Protein AF-A0A523DIL3-F1 (afdb_monomer)

Foldseek 3Di:
DKAKAKDWDDCPVVQQKTKIKMWIFDDCVRVVRDTWIKIKIKMWRFDLVGTFKMWMWMKGFPDDPLDPVVVCVNNVDPDQWGKMKTWTWIFGQFKIKIFIAIDTHRSDDPDPVVVCVVVVVVVVPDHGPDMAMDTNPDVVLVAHRAHADQVQVQVLLQLCLQCVVVVHDCQVVRAWGWYDDSNFIKIKGWPDKDQDLPVLVVCVVVVNDPDSVQWIKTKIFIAGSVRDGQFIKIFIWRRDHDDPSDRDGDTIDTQKMWGPSDPVDIDIYGYDDDDDPPPPPDD

Structure (mmCIF, N/CA/C/O backbone):
data_AF-A0A523DIL3-F1
#
_entry.id   AF-A0A523DIL3-F1
#
loop_
_atom_site.group_PDB
_atom_site.id
_atom_site.type_symbol
_atom_site.label_atom_id
_atom_site.label_alt_id
_atom_site.label_comp_id
_atom_site.label_asym_id
_atom_site.label_entity_id
_atom_site.label_seq_id
_atom_site.pdbx_PDB_ins_code
_atom_site.Cartn_x
_atom_site.Cartn_y
_atom_site.Cartn_z
_atom_site.occupancy
_atom_site.B_iso_or_equiv
_atom_site.auth_seq_id
_atom_site.auth_comp_id
_atom_site.auth_asym_id
_atom_site.auth_atom_id
_atom_site.pdbx_PDB_model_num
ATOM 1 N N . MET A 1 1 ? -15.417 -9.635 -12.199 1.00 49.62 1 MET A N 1
ATOM 2 C CA . MET A 1 1 ? -15.108 -9.536 -10.757 1.00 49.62 1 MET A CA 1
ATOM 3 C C . MET A 1 1 ? -13.613 -9.728 -10.606 1.00 49.62 1 MET A C 1
ATOM 5 O O . MET A 1 1 ? -13.118 -10.762 -11.034 1.00 49.62 1 MET A O 1
ATOM 9 N N . THR A 1 2 ? -12.910 -8.724 -10.086 1.00 61.50 2 THR A N 1
ATOM 10 C CA . THR A 1 2 ? -11.471 -8.797 -9.793 1.00 61.50 2 THR A CA 1
ATOM 11 C C . THR A 1 2 ? -11.291 -9.506 -8.454 1.00 61.50 2 THR A C 1
ATOM 13 O O . THR A 1 2 ? -12.128 -9.362 -7.561 1.00 61.50 2 THR A O 1
ATOM 16 N N . THR A 1 3 ? -10.232 -10.283 -8.291 1.00 65.50 3 THR A N 1
ATOM 17 C CA . THR A 1 3 ? -9.895 -10.922 -7.011 1.00 65.50 3 THR A CA 1
ATOM 18 C C . THR A 1 3 ? -8.466 -10.595 -6.642 1.00 65.50 3 THR A C 1
ATOM 20 O O . THR A 1 3 ? -7.646 -10.316 -7.516 1.00 65.50 3 THR A O 1
ATOM 23 N N . PHE A 1 4 ? -8.163 -10.640 -5.348 1.00 70.12 4 PHE A N 1
ATOM 24 C CA . PHE A 1 4 ? -6.788 -10.511 -4.896 1.00 70.12 4 PHE A CA 1
ATOM 25 C C . PHE A 1 4 ? -6.446 -11.517 -3.813 1.00 70.12 4 PHE A C 1
ATOM 27 O O . PHE A 1 4 ? -7.303 -12.061 -3.111 1.00 70.12 4 PHE A O 1
ATOM 34 N N . VAL A 1 5 ? -5.149 -11.714 -3.670 1.00 65.62 5 VAL A N 1
ATOM 35 C CA . VAL A 1 5 ? -4.524 -12.488 -2.621 1.00 65.62 5 VAL A CA 1
ATOM 36 C C . VAL A 1 5 ? -3.552 -11.555 -1.915 1.00 65.62 5 VAL A C 1
ATOM 38 O O . VAL A 1 5 ? -2.652 -11.002 -2.535 1.00 65.62 5 VAL A O 1
ATOM 41 N N . ALA A 1 6 ? -3.754 -11.370 -0.613 1.00 72.00 6 ALA A N 1
ATOM 42 C CA . ALA A 1 6 ? -2.823 -10.668 0.261 1.00 72.00 6 ALA A CA 1
ATOM 43 C C . ALA A 1 6 ? -2.282 -11.655 1.299 1.00 72.00 6 ALA A C 1
ATOM 45 O O . ALA A 1 6 ? -3.058 -12.364 1.961 1.00 72.00 6 ALA A O 1
ATOM 46 N N . ARG A 1 7 ? -0.955 -11.719 1.415 1.00 71.56 7 ARG A N 1
ATOM 47 C CA . ARG A 1 7 ? -0.235 -12.686 2.247 1.00 71.56 7 ARG A CA 1
ATOM 48 C C . ARG A 1 7 ? 0.848 -12.004 3.073 1.00 71.56 7 ARG A C 1
ATOM 50 O O . ARG A 1 7 ? 1.421 -10.988 2.693 1.00 71.56 7 ARG A O 1
ATOM 57 N N . HIS A 1 8 ? 1.126 -12.626 4.210 1.00 74.44 8 HIS A N 1
ATOM 58 C CA . HIS A 1 8 ? 2.282 -12.361 5.047 1.00 74.44 8 HIS A CA 1
ATOM 59 C C . HIS A 1 8 ? 3.023 -13.693 5.203 1.00 74.44 8 HIS A C 1
ATOM 61 O O . HIS A 1 8 ? 2.436 -14.653 5.706 1.00 74.44 8 HIS A O 1
ATOM 67 N N . PHE A 1 9 ? 4.266 -13.767 4.730 1.00 61.25 9 PHE A N 1
ATOM 68 C CA . PHE A 1 9 ? 4.975 -15.044 4.566 1.00 61.25 9 PHE A CA 1
ATOM 69 C C . PHE A 1 9 ? 5.956 -15.370 5.676 1.00 61.25 9 PHE A C 1
ATOM 71 O O . PHE A 1 9 ? 6.096 -16.524 6.066 1.00 61.25 9 PHE A O 1
ATOM 78 N N . THR A 1 10 ? 6.633 -14.351 6.184 1.00 65.38 10 THR A N 1
ATOM 79 C CA . THR A 1 10 ? 7.755 -14.529 7.094 1.00 65.38 10 THR A CA 1
ATOM 80 C C . THR A 1 10 ? 7.676 -13.397 8.088 1.00 65.38 10 THR A C 1
ATOM 82 O O . THR A 1 10 ? 7.725 -12.250 7.672 1.00 65.38 10 THR A O 1
ATOM 85 N N . THR A 1 11 ? 7.522 -13.704 9.374 1.00 66.25 11 THR A N 1
ATOM 86 C CA . THR A 1 11 ? 7.988 -12.823 10.449 1.00 66.25 11 THR A CA 1
ATOM 87 C C . THR A 1 11 ? 9.064 -13.620 11.160 1.00 66.25 11 THR A C 1
ATOM 89 O O . THR A 1 11 ? 8.752 -14.508 11.954 1.00 66.25 11 THR A O 1
ATOM 92 N N . ASP A 1 12 ? 10.323 -13.341 10.852 1.00 75.06 12 ASP A N 1
ATOM 93 C CA . ASP A 1 12 ? 11.422 -13.852 11.654 1.00 75.06 12 ASP A CA 1
ATOM 94 C C . ASP A 1 12 ? 11.710 -12.841 12.759 1.00 75.06 12 ASP A C 1
ATOM 96 O O . ASP A 1 12 ? 12.355 -11.817 12.559 1.00 75.06 12 ASP A O 1
ATOM 100 N N . ARG A 1 13 ? 11.214 -13.139 13.961 1.00 74.62 13 ARG A N 1
ATOM 101 C CA . ARG A 1 13 ? 11.403 -12.273 15.131 1.00 74.62 13 ARG A CA 1
ATOM 102 C C . ARG A 1 13 ? 12.865 -12.172 15.582 1.00 74.62 13 ARG A C 1
ATOM 104 O O . ARG A 1 13 ? 13.165 -11.286 16.374 1.00 74.62 13 ARG A O 1
ATOM 111 N N . ARG A 1 14 ? 13.757 -13.068 15.135 1.00 75.94 14 ARG A N 1
ATOM 112 C CA . ARG A 1 14 ? 15.189 -13.023 15.475 1.00 75.94 14 ARG A CA 1
ATOM 113 C C . ARG A 1 14 ? 15.925 -12.000 14.622 1.00 75.94 14 ARG A C 1
ATOM 115 O O . ARG A 1 14 ? 16.714 -11.232 15.156 1.00 75.94 14 ARG A O 1
ATOM 122 N N . THR A 1 15 ? 15.658 -12.001 13.319 1.00 78.50 15 THR A N 1
ATOM 123 C CA . THR A 1 15 ? 16.260 -11.061 12.358 1.00 78.50 15 THR A CA 1
ATOM 124 C C . THR A 1 15 ? 15.463 -9.766 12.223 1.00 78.50 15 THR A C 1
ATOM 126 O O . THR A 1 15 ? 15.963 -8.780 11.697 1.00 78.50 15 THR A O 1
ATOM 129 N N . GLY A 1 16 ? 14.224 -9.765 12.710 1.00 81.94 16 GLY A N 1
ATOM 130 C CA . GLY A 1 16 ? 13.295 -8.652 12.613 1.00 81.94 16 GLY A CA 1
ATOM 131 C C . GLY A 1 16 ? 12.641 -8.509 11.236 1.00 81.94 16 GLY A C 1
ATOM 132 O O . GLY A 1 16 ? 11.962 -7.520 10.972 1.00 81.94 16 GLY A O 1
ATOM 133 N N . VAL A 1 17 ? 12.828 -9.484 10.347 1.00 85.94 17 VAL A N 1
ATOM 134 C CA . VAL A 1 17 ? 12.345 -9.410 8.968 1.00 85.94 17 VAL A CA 1
ATOM 135 C C . VAL A 1 17 ? 10.877 -9.807 8.894 1.00 85.94 17 VAL A C 1
ATOM 137 O O . VAL A 1 17 ? 10.483 -10.879 9.365 1.00 85.94 17 VAL A O 1
ATOM 140 N N . ARG A 1 18 ? 10.075 -8.968 8.238 1.00 87.38 18 ARG A N 1
ATOM 141 C CA . ARG A 1 18 ? 8.705 -9.257 7.834 1.00 87.38 18 ARG A CA 1
ATOM 142 C C . ARG A 1 18 ? 8.546 -9.162 6.312 1.00 87.38 18 ARG A C 1
ATOM 144 O O . ARG A 1 18 ? 9.178 -8.330 5.677 1.00 87.38 18 ARG A O 1
ATOM 151 N N . ALA A 1 19 ? 7.711 -10.010 5.714 1.00 86.44 19 ALA A N 1
ATOM 152 C CA . ALA A 1 19 ? 7.436 -9.973 4.274 1.00 86.44 19 ALA A CA 1
ATOM 153 C C . ALA A 1 19 ? 5.935 -9.920 3.964 1.00 86.44 19 ALA A C 1
ATOM 155 O O . ALA A 1 19 ? 5.155 -10.705 4.513 1.00 86.44 19 ALA A O 1
ATOM 156 N N . TYR A 1 20 ? 5.560 -9.032 3.045 1.00 85.81 20 TYR A N 1
ATOM 157 C CA . TYR A 1 20 ? 4.220 -8.863 2.495 1.00 85.81 20 TYR A CA 1
ATOM 158 C C . TYR A 1 20 ? 4.200 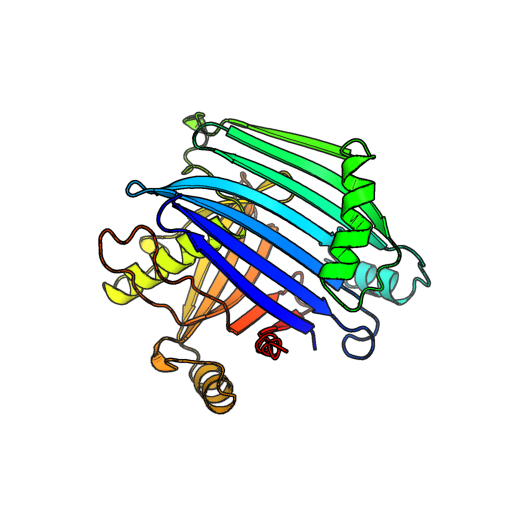-9.231 1.014 1.00 85.81 20 TYR A C 1
ATOM 160 O O . TYR A 1 20 ? 5.160 -8.992 0.285 1.00 85.81 20 TYR A O 1
ATOM 168 N N . GLU A 1 21 ? 3.077 -9.765 0.557 1.00 83.94 21 GLU A N 1
ATOM 169 C CA . GLU A 1 21 ? 2.807 -9.941 -0.864 1.00 83.94 21 GLU A CA 1
ATOM 170 C C . GLU A 1 21 ? 1.351 -9.660 -1.159 1.00 83.94 21 GLU A C 1
ATOM 172 O O . GLU A 1 21 ? 0.445 -9.999 -0.388 1.00 83.94 21 GLU A O 1
ATOM 177 N N . PHE A 1 22 ? 1.152 -9.062 -2.317 1.00 81.56 22 PHE A N 1
ATOM 178 C CA . PHE A 1 22 ? -0.134 -8.792 -2.889 1.00 81.56 22 PHE A CA 1
ATOM 179 C C . PHE A 1 22 ? -0.111 -9.160 -4.360 1.00 81.56 22 PHE A C 1
ATOM 181 O O . PHE A 1 22 ? 0.775 -8.758 -5.113 1.00 81.56 22 PHE A O 1
ATOM 188 N N . TYR A 1 23 ? -1.142 -9.880 -4.759 1.00 77.88 23 TYR A N 1
ATOM 189 C CA . TYR A 1 23 ? -1.417 -10.187 -6.143 1.00 77.88 23 TYR A CA 1
ATOM 190 C C . TYR A 1 23 ? -2.879 -9.883 -6.421 1.00 77.88 23 TYR A C 1
ATOM 192 O O . TYR A 1 23 ? -3.756 -10.365 -5.701 1.00 77.88 23 TYR A O 1
ATOM 200 N N . ALA A 1 24 ? -3.147 -9.097 -7.454 1.00 73.94 24 ALA A N 1
ATOM 201 C CA . ALA A 1 24 ? -4.487 -8.846 -7.954 1.00 73.94 24 ALA A CA 1
ATOM 202 C C . ALA A 1 24 ? -4.544 -9.146 -9.446 1.00 73.94 24 ALA A C 1
ATOM 204 O O . ALA A 1 24 ? -3.659 -8.742 -10.195 1.00 73.94 24 ALA A O 1
ATOM 205 N N . ALA A 1 25 ? -5.618 -9.818 -9.849 1.00 67.44 25 ALA A N 1
ATOM 206 C CA . ALA A 1 25 ? -5.891 -10.201 -11.225 1.00 67.44 25 ALA A CA 1
ATOM 207 C C . ALA A 1 25 ? -7.343 -9.872 -11.571 1.00 67.44 25 ALA A C 1
ATOM 209 O O . ALA A 1 25 ? -8.266 -10.229 -10.821 1.00 67.44 25 ALA A O 1
ATOM 210 N N . SER A 1 26 ? -7.571 -9.204 -12.702 1.00 64.25 26 SER A N 1
ATOM 211 C CA . SER A 1 26 ? -8.879 -9.193 -13.353 1.00 64.25 26 SER A CA 1
ATOM 212 C C . SER A 1 26 ? -8.906 -10.237 -14.462 1.00 64.25 26 SER A C 1
ATOM 214 O O . SER A 1 26 ? -8.165 -10.143 -15.430 1.00 64.25 26 SER A O 1
ATOM 216 N N . PHE A 1 27 ? -9.779 -11.234 -14.317 1.00 56.66 27 PHE A N 1
ATOM 217 C CA . PHE A 1 27 ? -9.960 -12.267 -15.335 1.00 56.66 27 PHE A CA 1
ATOM 218 C C . PHE A 1 27 ? -10.789 -11.712 -16.509 1.00 56.66 27 PHE A C 1
ATOM 220 O O . PHE A 1 27 ? -11.917 -11.260 -16.254 1.00 56.66 27 PHE A O 1
ATOM 227 N N . PRO A 1 28 ? -10.288 -11.758 -17.759 1.00 54.28 28 PRO A N 1
ATOM 228 C CA . PRO A 1 28 ? -10.911 -11.129 -18.932 1.00 54.28 28 PRO A CA 1
ATOM 229 C C . PRO A 1 28 ? -12.377 -11.523 -19.140 1.00 54.28 28 PRO A C 1
ATOM 231 O O . PRO A 1 28 ? -13.239 -10.646 -19.267 1.00 54.28 28 PRO A O 1
ATOM 234 N N . ASP A 1 29 ? -12.686 -12.819 -19.017 1.00 52.03 29 ASP A N 1
ATOM 235 C CA . ASP A 1 29 ? -14.040 -13.390 -19.137 1.00 52.03 29 ASP A CA 1
ATOM 236 C C . ASP A 1 29 ? -15.047 -12.776 -18.155 1.00 52.03 29 ASP A C 1
ATOM 238 O O . ASP A 1 29 ? -16.261 -12.805 -18.353 1.00 52.03 29 ASP A O 1
ATOM 242 N N . ARG A 1 30 ? -14.546 -12.214 -17.050 1.00 51.75 30 ARG A N 1
ATOM 243 C CA . ARG A 1 30 ? -15.337 -11.659 -15.945 1.00 51.75 30 ARG A CA 1
ATOM 244 C C . ARG A 1 30 ? -15.175 -10.146 -15.808 1.00 51.75 30 ARG A C 1
ATOM 246 O O . ARG A 1 30 ? -15.780 -9.563 -14.901 1.00 51.75 30 ARG A O 1
ATOM 253 N N . ALA A 1 31 ? -14.350 -9.521 -16.643 1.00 56.47 31 ALA A N 1
ATOM 254 C CA . ALA A 1 31 ? -13.994 -8.105 -16.594 1.00 56.47 31 ALA A CA 1
ATOM 255 C C . ALA A 1 31 ? -14.214 -7.393 -17.940 1.00 56.47 31 ALA A C 1
ATOM 257 O O . ALA A 1 31 ? -13.660 -6.319 -18.152 1.00 56.47 31 ALA A O 1
ATOM 258 N N . ARG A 1 32 ? -15.053 -7.965 -18.821 1.00 56.28 32 ARG A N 1
ATOM 259 C CA . ARG A 1 32 ? -15.347 -7.432 -20.165 1.00 56.28 32 ARG A CA 1
ATOM 260 C C . ARG A 1 32 ? -14.076 -7.220 -21.003 1.00 56.28 32 ARG A C 1
ATOM 262 O O . ARG A 1 32 ? -13.948 -6.187 -21.637 1.00 56.28 32 ARG A O 1
ATOM 269 N N . GLY A 1 33 ? -13.136 -8.165 -20.958 1.00 53.06 33 GLY A N 1
ATOM 270 C CA . GLY A 1 33 ? -11.879 -8.093 -21.717 1.00 53.06 33 GLY A CA 1
ATOM 271 C C . GLY A 1 33 ? -10.718 -7.397 -20.997 1.00 53.06 33 GLY A C 1
ATOM 272 O O . GLY A 1 33 ? -9.577 -7.559 -21.409 1.00 53.06 33 GLY A O 1
ATOM 273 N N . LEU A 1 34 ? -10.954 -6.699 -19.876 1.00 54.41 34 LEU A N 1
ATOM 274 C CA . LEU A 1 34 ? -9.875 -6.051 -19.120 1.00 54.41 34 LEU A CA 1
ATOM 275 C C . LEU A 1 34 ? -9.010 -7.083 -18.380 1.00 54.41 34 LEU A C 1
ATOM 277 O O . LEU A 1 34 ? -9.425 -7.627 -17.349 1.00 54.41 34 LEU A O 1
ATOM 281 N N . ASN A 1 35 ? -7.787 -7.301 -18.869 1.00 57.34 35 ASN A N 1
ATOM 282 C CA . ASN A 1 35 ? -6.758 -8.085 -18.193 1.00 57.34 35 ASN A CA 1
ATOM 283 C C . ASN A 1 35 ? -5.785 -7.164 -17.445 1.00 57.34 35 ASN A C 1
ATOM 285 O O . ASN A 1 35 ? -4.877 -6.574 -18.025 1.00 57.34 35 ASN A O 1
ATOM 289 N N . ARG A 1 36 ? -6.002 -6.987 -16.142 1.00 65.88 36 ARG A N 1
ATOM 290 C CA . ARG A 1 36 ? -5.161 -6.162 -15.278 1.00 65.88 36 ARG A CA 1
ATOM 291 C C . ARG A 1 36 ? -4.611 -7.013 -14.164 1.00 65.88 36 ARG A C 1
ATOM 293 O O . ARG A 1 36 ? -5.346 -7.505 -13.306 1.00 65.88 36 ARG A O 1
ATOM 300 N N . LEU A 1 37 ? -3.296 -7.131 -14.191 1.00 71.19 37 LEU A N 1
ATOM 301 C CA . LEU A 1 37 ? -2.513 -7.894 -13.246 1.00 71.19 37 LEU A CA 1
ATOM 302 C C . LEU A 1 37 ? -1.556 -6.953 -12.526 1.00 71.19 37 LEU A C 1
ATOM 304 O O . LEU A 1 37 ? -0.909 -6.099 -13.133 1.00 71.19 37 LEU A O 1
ATOM 308 N N . GLY A 1 38 ? -1.525 -7.089 -11.207 1.00 76.50 38 GLY A N 1
ATOM 309 C CA . GLY A 1 38 ? -0.628 -6.358 -10.333 1.00 76.50 38 GLY A CA 1
ATOM 310 C C . GLY A 1 38 ? -0.033 -7.314 -9.318 1.00 76.50 38 GLY A C 1
ATOM 311 O O . GLY A 1 38 ? -0.765 -7.961 -8.570 1.00 76.50 38 GLY A O 1
ATOM 312 N N . PHE A 1 39 ? 1.289 -7.385 -9.282 1.00 84.88 39 PHE A N 1
ATOM 313 C CA . PHE A 1 39 ? 2.057 -8.121 -8.292 1.00 84.88 39 PHE A CA 1
ATOM 314 C C . PHE A 1 39 ? 2.940 -7.143 -7.531 1.00 84.88 39 PHE A C 1
ATOM 316 O O . PHE A 1 39 ? 3.648 -6.344 -8.132 1.00 84.88 39 PHE A O 1
ATOM 323 N N . LEU A 1 40 ? 2.919 -7.204 -6.207 1.00 88.12 40 LEU A N 1
ATOM 324 C CA . LEU A 1 40 ? 3.798 -6.421 -5.353 1.00 88.12 40 LEU A CA 1
ATOM 325 C C . LEU A 1 40 ? 4.240 -7.301 -4.189 1.00 88.12 40 LEU A C 1
ATOM 327 O O . LEU A 1 40 ? 3.414 -7.840 -3.453 1.00 88.12 40 LEU A O 1
ATOM 331 N N . ARG A 1 41 ? 5.547 -7.403 -3.994 1.00 89.69 41 ARG A N 1
ATOM 332 C CA . ARG A 1 41 ? 6.173 -8.054 -2.852 1.00 89.69 41 ARG A CA 1
ATOM 333 C C . ARG A 1 41 ? 7.039 -7.051 -2.124 1.00 89.69 41 ARG A C 1
ATOM 335 O O . ARG A 1 41 ? 7.739 -6.252 -2.735 1.00 89.69 41 ARG A O 1
ATOM 342 N N . GLU A 1 42 ? 6.990 -7.110 -0.807 1.00 92.19 42 GLU A N 1
ATOM 343 C CA . GLU A 1 42 ? 7.732 -6.204 0.045 1.00 92.19 42 GLU A CA 1
ATOM 344 C C . GLU A 1 42 ? 8.381 -6.973 1.190 1.00 92.19 42 GLU A C 1
ATOM 346 O O . GLU A 1 42 ? 7.738 -7.803 1.832 1.00 92.19 42 GLU A O 1
ATOM 351 N N . ALA A 1 43 ? 9.655 -6.710 1.440 1.00 91.56 43 ALA A N 1
ATOM 352 C CA . ALA A 1 43 ? 10.360 -7.119 2.641 1.00 91.56 43 ALA A CA 1
ATOM 353 C C . ALA A 1 43 ? 10.607 -5.884 3.506 1.00 91.56 43 ALA A C 1
ATOM 355 O O . ALA A 1 43 ? 10.896 -4.804 3.003 1.00 91.56 43 ALA A O 1
ATOM 356 N N . VAL A 1 44 ? 10.482 -6.044 4.812 1.00 91.94 44 VAL A N 1
ATOM 357 C CA . VAL A 1 44 ? 10.641 -4.975 5.789 1.00 91.94 44 VAL A CA 1
ATOM 358 C C . VAL A 1 44 ? 11.479 -5.485 6.952 1.00 91.94 44 VAL A C 1
ATOM 360 O O . VAL A 1 44 ? 11.245 -6.580 7.462 1.00 91.94 44 VAL A O 1
ATOM 363 N N . VAL A 1 45 ? 12.446 -4.688 7.389 1.00 90.88 45 VAL A N 1
ATOM 364 C CA . VAL A 1 45 ? 13.241 -4.955 8.588 1.00 90.88 45 VAL A CA 1
ATOM 365 C C . VAL A 1 45 ? 12.696 -4.090 9.712 1.00 90.88 45 VAL A C 1
ATOM 367 O O . VAL A 1 45 ? 12.757 -2.861 9.651 1.00 90.88 45 VAL A O 1
ATOM 370 N N . VAL A 1 46 ? 12.153 -4.727 10.745 1.00 87.12 46 VAL A N 1
ATOM 371 C CA . VAL A 1 46 ? 11.584 -4.059 11.915 1.00 87.12 46 VAL A CA 1
ATOM 372 C C . VAL A 1 46 ? 12.435 -4.348 13.143 1.00 87.12 46 VAL A C 1
ATOM 374 O O . VAL A 1 46 ? 12.847 -5.477 13.403 1.00 87.12 46 VAL A O 1
ATOM 377 N N . THR A 1 47 ? 12.673 -3.314 13.935 1.00 84.06 47 THR A N 1
ATOM 378 C CA . THR A 1 47 ? 13.364 -3.394 15.221 1.00 84.06 47 THR A CA 1
ATOM 379 C C . THR A 1 47 ? 12.443 -2.911 16.337 1.00 84.06 47 THR A C 1
ATOM 381 O O . THR A 1 47 ? 11.311 -2.494 16.102 1.00 84.06 47 THR A O 1
ATOM 384 N N . ARG A 1 48 ? 12.932 -2.924 17.582 1.00 78.19 48 ARG A N 1
ATOM 385 C CA . ARG A 1 48 ? 12.184 -2.372 18.724 1.00 78.19 48 ARG A CA 1
ATOM 386 C C . ARG A 1 48 ? 11.896 -0.876 18.593 1.00 78.19 48 ARG A C 1
ATOM 388 O O . ARG A 1 48 ? 10.958 -0.402 19.220 1.00 78.19 48 ARG A O 1
ATOM 395 N N . THR A 1 49 ? 12.707 -0.147 17.827 1.00 77.12 49 THR A N 1
ATOM 396 C CA . THR A 1 49 ? 12.588 1.307 17.663 1.00 77.12 49 THR A CA 1
ATOM 397 C C . THR A 1 49 ? 11.794 1.703 16.422 1.00 77.12 49 THR A C 1
ATOM 399 O O . THR A 1 49 ? 11.530 2.885 16.243 1.00 77.12 49 THR A O 1
ATOM 402 N N . GLY A 1 50 ? 11.397 0.742 15.581 1.00 82.38 50 GLY A N 1
ATOM 403 C CA . GLY A 1 50 ? 10.606 0.994 14.379 1.00 82.38 50 GLY A CA 1
ATOM 404 C C . GLY A 1 50 ? 11.127 0.258 13.148 1.00 82.38 50 GLY A C 1
ATOM 405 O O . GLY A 1 50 ? 11.916 -0.687 13.244 1.00 82.38 50 GLY A O 1
ATOM 406 N N . I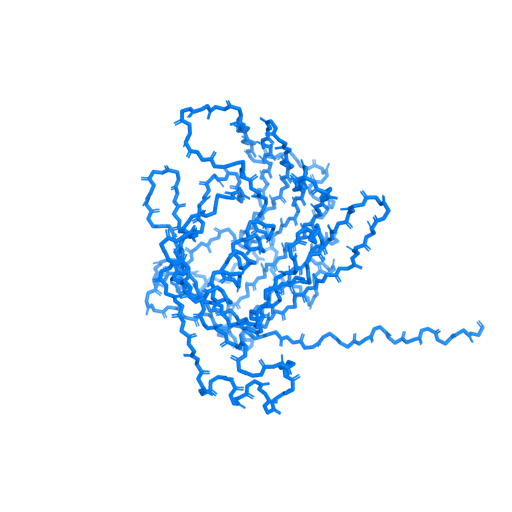LE A 1 51 ? 10.653 0.690 11.983 1.00 88.44 51 ILE A N 1
ATOM 407 C CA . ILE A 1 51 ? 11.063 0.154 10.684 1.00 88.44 51 ILE A CA 1
ATOM 408 C C . ILE A 1 51 ? 12.419 0.755 10.303 1.00 88.44 51 ILE A C 1
ATOM 410 O O . ILE A 1 51 ? 12.575 1.971 10.301 1.00 88.44 51 ILE A O 1
ATOM 414 N N . MET A 1 52 ? 13.389 -0.103 9.990 1.00 89.06 52 MET A N 1
ATOM 415 C CA . MET A 1 52 ? 14.740 0.300 9.577 1.00 89.06 52 MET A CA 1
ATOM 416 C C . MET A 1 52 ? 14.896 0.348 8.061 1.00 89.06 52 MET A C 1
ATOM 418 O O . MET A 1 52 ? 15.626 1.185 7.536 1.00 89.06 52 MET A O 1
ATOM 422 N N . GLU A 1 53 ? 14.240 -0.584 7.374 1.00 92.75 53 GLU A N 1
ATOM 423 C CA . GLU A 1 53 ? 14.385 -0.771 5.938 1.00 92.75 53 GLU A CA 1
ATOM 424 C C . GLU A 1 53 ? 13.100 -1.348 5.351 1.00 92.75 53 GLU A C 1
ATOM 426 O O . GLU A 1 53 ? 12.459 -2.208 5.962 1.00 92.75 53 GLU A O 1
ATOM 431 N N . THR A 1 54 ? 12.748 -0.902 4.148 1.00 94.81 54 THR A N 1
ATOM 432 C CA . THR A 1 54 ? 11.725 -1.533 3.312 1.00 94.81 54 THR A CA 1
ATOM 433 C C . THR A 1 54 ? 12.252 -1.709 1.896 1.00 94.81 54 THR A C 1
ATOM 435 O O . THR A 1 54 ? 12.739 -0.752 1.299 1.00 94.81 54 THR A O 1
ATOM 438 N N . ALA A 1 55 ? 12.115 -2.912 1.352 1.00 94.12 55 ALA A N 1
ATOM 439 C CA . ALA A 1 55 ? 12.460 -3.256 -0.017 1.00 94.12 55 ALA A CA 1
ATOM 440 C C . ALA A 1 55 ? 11.210 -3.756 -0.747 1.00 94.12 55 ALA A C 1
ATOM 442 O O . ALA A 1 55 ? 10.540 -4.670 -0.269 1.00 94.12 55 ALA A O 1
ATOM 443 N N . GLN A 1 56 ? 10.889 -3.179 -1.899 1.00 94.00 56 GLN A N 1
ATOM 444 C CA . GLN A 1 56 ? 9.732 -3.521 -2.717 1.00 94.00 56 GLN A CA 1
ATOM 445 C C . GLN A 1 56 ? 10.181 -3.981 -4.096 1.00 94.00 56 GLN A C 1
ATOM 447 O O . GLN A 1 56 ? 10.945 -3.291 -4.757 1.00 94.00 56 GLN A O 1
ATOM 452 N N . PHE A 1 57 ? 9.610 -5.090 -4.555 1.00 92.38 57 PHE A N 1
ATOM 453 C CA . PHE A 1 57 ? 9.642 -5.499 -5.950 1.00 92.38 57 PHE A CA 1
ATOM 454 C C . PHE A 1 57 ? 8.211 -5.702 -6.444 1.00 92.38 57 PHE A C 1
ATOM 456 O O . PHE A 1 57 ? 7.419 -6.379 -5.786 1.00 92.38 57 PHE A O 1
ATOM 463 N N . GLY A 1 58 ? 7.853 -5.147 -7.594 1.00 90.81 58 GLY A N 1
ATOM 464 C CA . GLY A 1 58 ? 6.509 -5.313 -8.134 1.00 90.81 58 GLY A CA 1
ATOM 465 C C . GLY A 1 58 ? 6.401 -5.075 -9.624 1.00 90.81 58 GLY A C 1
ATOM 466 O O . GLY A 1 58 ? 7.285 -4.497 -10.239 1.00 90.81 58 GLY A O 1
ATOM 467 N N . VAL A 1 59 ? 5.288 -5.524 -10.186 1.00 88.81 59 VAL A N 1
ATOM 468 C CA . VAL A 1 59 ? 4.919 -5.386 -11.589 1.00 88.81 59 VAL A CA 1
ATOM 469 C C . VAL A 1 59 ? 3.467 -4.944 -11.635 1.00 88.81 59 VAL A C 1
ATOM 471 O O . VAL A 1 59 ? 2.597 -5.614 -11.078 1.00 88.81 59 VAL A O 1
ATOM 474 N N . ILE A 1 60 ? 3.200 -3.809 -12.267 1.00 84.81 60 ILE A N 1
ATOM 475 C CA . ILE A 1 60 ? 1.851 -3.249 -12.395 1.00 84.81 60 ILE A CA 1
ATOM 476 C C . ILE A 1 60 ? 1.623 -2.764 -13.821 1.00 84.81 60 ILE A C 1
ATOM 478 O O . ILE A 1 60 ? 2.553 -2.286 -14.464 1.00 84.81 60 ILE A O 1
ATOM 482 N N . SER A 1 61 ? 0.394 -2.848 -14.323 1.00 78.88 61 SER A N 1
ATOM 483 C CA . SER A 1 61 ? 0.034 -2.227 -15.603 1.00 78.88 61 SER A CA 1
ATOM 484 C C . SER A 1 61 ? 0.281 -0.709 -15.550 1.00 78.88 61 SER A C 1
ATOM 486 O O . SER A 1 61 ? -0.199 -0.042 -14.629 1.00 78.88 61 SER A O 1
ATOM 488 N N . SER A 1 62 ? 1.011 -0.160 -16.523 1.00 70.88 62 SER A N 1
ATOM 489 C CA . SER A 1 62 ? 1.430 1.252 -16.551 1.00 70.88 62 SER A CA 1
ATOM 490 C C . SER A 1 62 ? 0.321 2.215 -16.966 1.00 70.88 62 SER A C 1
ATOM 492 O O . SER A 1 62 ? 0.337 3.379 -16.560 1.00 70.88 62 SER A O 1
ATOM 494 N N . GLU A 1 63 ? -0.633 1.769 -17.784 1.00 63.81 63 GLU A N 1
ATOM 495 C CA . GLU A 1 63 ? -1.682 2.653 -18.282 1.00 63.81 63 GLU A CA 1
ATOM 496 C C . GLU A 1 63 ? -2.842 2.792 -17.299 1.00 63.81 63 GLU A C 1
ATOM 498 O O . GLU A 1 63 ? -3.589 1.861 -16.996 1.00 63.81 63 GLU A O 1
ATOM 503 N N . ARG A 1 64 ? -3.001 4.022 -16.806 1.00 56.59 64 ARG A N 1
ATOM 504 C CA . ARG A 1 64 ? -4.206 4.457 -16.111 1.00 56.59 64 ARG A CA 1
ATOM 505 C C . ARG A 1 64 ? -5.261 4.774 -17.164 1.00 56.59 64 ARG A C 1
ATOM 507 O O . ARG A 1 64 ? -5.160 5.789 -17.852 1.00 56.59 64 ARG A O 1
ATOM 514 N N . GLU A 1 65 ? -6.287 3.937 -17.267 1.00 54.88 65 GLU A N 1
ATOM 515 C CA . GLU A 1 65 ? -7.513 4.298 -17.984 1.00 54.88 65 GLU A CA 1
ATOM 516 C C . GLU A 1 65 ? -8.294 5.307 -17.128 1.00 54.88 65 GLU A C 1
ATOM 518 O O . GLU A 1 65 ? -9.225 4.954 -16.401 1.00 54.88 65 GLU A O 1
ATOM 523 N N . ASP A 1 66 ? -7.857 6.563 -17.169 1.00 55.31 66 ASP A N 1
ATOM 524 C CA . ASP A 1 66 ? -8.450 7.717 -16.482 1.00 55.31 66 ASP A CA 1
ATOM 525 C C . ASP A 1 66 ? -9.454 8.499 -17.356 1.00 55.31 66 ASP A C 1
ATOM 527 O O . ASP A 1 66 ? -10.105 9.429 -16.873 1.00 55.31 66 ASP A O 1
ATOM 531 N N . SER A 1 67 ? -9.664 8.061 -18.607 1.00 53.41 67 SER A N 1
ATOM 532 C CA . SER A 1 67 ? -10.831 8.418 -19.420 1.00 53.41 67 SER A CA 1
ATOM 533 C C . SER A 1 67 ? -11.517 7.205 -20.075 1.00 53.41 67 SER A C 1
ATOM 535 O O . SER A 1 67 ? -10.880 6.188 -20.349 1.00 53.41 67 SER A O 1
ATOM 537 N N . MET A 1 68 ? -12.817 7.335 -20.384 1.00 53.28 68 MET A N 1
ATOM 538 C CA . MET A 1 68 ? -13.581 6.349 -21.175 1.00 53.28 68 MET A CA 1
ATOM 539 C C . MET A 1 68 ? -12.935 6.073 -22.539 1.00 53.28 68 MET A C 1
ATOM 541 O O . MET A 1 68 ? -12.851 4.923 -22.941 1.00 53.28 68 MET A O 1
ATOM 545 N N . ALA A 1 69 ? -12.396 7.103 -23.200 1.00 58.88 69 ALA A N 1
ATOM 546 C CA . ALA A 1 69 ? -11.713 6.956 -24.487 1.00 58.88 69 ALA A CA 1
ATOM 547 C C . ALA A 1 69 ? -10.466 6.056 -24.401 1.00 58.88 69 ALA A C 1
ATOM 549 O O . ALA A 1 69 ? -10.158 5.337 -25.345 1.00 58.88 69 ALA A O 1
ATOM 550 N N . LYS A 1 70 ? -9.753 6.061 -23.263 1.00 61.62 70 LYS A N 1
ATOM 551 C CA . LYS A 1 70 ? -8.638 5.130 -23.030 1.00 61.62 70 LYS A CA 1
ATOM 552 C C . LYS A 1 70 ? -9.123 3.710 -22.754 1.00 61.62 70 LYS A C 1
ATOM 554 O O . LYS A 1 70 ? -8.488 2.772 -23.209 1.00 61.62 70 LYS A O 1
ATOM 559 N N . VAL A 1 71 ? -10.244 3.547 -22.043 1.00 59.66 71 VAL A N 1
ATOM 560 C CA . VAL A 1 71 ? -10.866 2.223 -21.847 1.00 59.66 71 VAL A CA 1
ATOM 561 C C . VAL A 1 71 ? -11.275 1.630 -23.194 1.00 59.66 71 VAL A C 1
ATOM 563 O O . VAL A 1 71 ? -10.932 0.491 -23.474 1.00 59.66 71 VAL A O 1
ATOM 566 N N . GLU A 1 72 ? -11.966 2.403 -24.036 1.00 60.59 72 GLU A N 1
ATOM 567 C CA . GLU A 1 72 ? -12.377 1.981 -25.383 1.00 60.59 72 GLU A CA 1
ATOM 568 C C . GLU A 1 72 ? -11.160 1.642 -26.248 1.00 60.59 72 GLU A C 1
ATOM 570 O O . GLU A 1 72 ? -11.123 0.573 -26.838 1.00 60.59 72 GLU A O 1
ATOM 575 N N . GLY A 1 73 ? -10.102 2.458 -26.213 1.00 60.25 73 GLY A N 1
ATOM 576 C CA . GLY A 1 73 ? -8.856 2.160 -26.922 1.00 60.25 73 GLY A CA 1
ATOM 577 C C . GLY A 1 73 ? -8.131 0.893 -26.450 1.00 60.25 73 GLY A C 1
ATOM 578 O O . GLY A 1 73 ? -7.439 0.277 -27.249 1.00 60.25 73 GLY A O 1
ATOM 579 N N . VAL A 1 74 ? -8.271 0.479 -25.187 1.00 59.97 74 VAL A N 1
ATOM 580 C CA . VAL A 1 74 ? -7.722 -0.798 -24.685 1.00 59.97 74 VAL A CA 1
ATOM 581 C C . VAL A 1 74 ? -8.627 -1.977 -25.053 1.00 59.97 74 VAL A C 1
ATOM 583 O O . VAL A 1 74 ? -8.124 -3.058 -25.334 1.00 59.97 74 VAL A O 1
ATOM 586 N N . LEU A 1 75 ? -9.949 -1.780 -25.060 1.00 57.81 75 LEU A N 1
ATOM 587 C CA . LEU A 1 75 ? -10.929 -2.817 -25.401 1.00 57.81 75 LEU A CA 1
ATOM 588 C C . LEU A 1 75 ? -11.023 -3.094 -26.909 1.00 57.81 75 LEU A C 1
ATOM 590 O O . LEU A 1 75 ? -11.279 -4.234 -27.286 1.00 57.81 75 LEU A O 1
ATOM 594 N N . ASP A 1 76 ? -10.817 -2.072 -27.742 1.00 55.12 76 ASP A N 1
ATOM 595 C CA . ASP A 1 76 ? -10.842 -2.162 -29.209 1.00 55.12 76 ASP A CA 1
ATOM 596 C C . ASP A 1 76 ? -9.475 -2.542 -29.803 1.00 55.12 76 ASP A C 1
ATOM 598 O O . ASP A 1 76 ? -9.377 -2.851 -30.991 1.00 55.12 76 ASP A O 1
ATOM 602 N N . ASN A 1 77 ? -8.404 -2.512 -29.002 1.00 52.69 77 ASN A N 1
ATOM 603 C CA . ASN A 1 77 ? -7.085 -2.937 -29.450 1.00 52.69 77 ASN A CA 1
ATOM 604 C C . ASN A 1 77 ? -6.940 -4.458 -29.314 1.00 52.69 77 ASN A C 1
ATOM 606 O O . ASN A 1 77 ? -6.808 -4.977 -28.208 1.00 52.69 77 ASN A O 1
ATOM 610 N N . ASP A 1 78 ? -6.782 -5.145 -30.448 1.00 53.78 78 ASP A N 1
ATOM 611 C CA . ASP A 1 78 ? -6.165 -6.480 -30.552 1.00 53.78 78 ASP A CA 1
ATOM 612 C C . ASP A 1 78 ? -4.652 -6.431 -30.208 1.00 53.78 78 ASP A C 1
ATOM 614 O O . ASP A 1 78 ? -3.820 -7.095 -30.829 1.00 53.78 78 ASP A O 1
ATOM 618 N N . ALA A 1 79 ? -4.245 -5.574 -29.264 1.00 56.59 79 ALA A N 1
ATOM 619 C CA . ALA A 1 79 ? -2.848 -5.387 -28.916 1.00 56.59 79 ALA A CA 1
ATOM 620 C C . ALA A 1 79 ? -2.333 -6.634 -28.196 1.00 56.59 79 ALA A C 1
ATOM 622 O O . ALA A 1 79 ? -2.680 -6.906 -27.048 1.00 56.59 79 ALA A O 1
ATOM 623 N N . GLU A 1 80 ? -1.447 -7.362 -28.874 1.00 66.25 80 GLU A N 1
ATOM 624 C CA . GLU A 1 80 ? -0.765 -8.536 -28.329 1.00 66.25 80 GLU A CA 1
ATOM 625 C C . GLU A 1 80 ? 0.128 -8.184 -27.129 1.00 66.25 80 GLU A C 1
ATOM 627 O O . GLU A 1 80 ? 0.480 -9.076 -26.372 1.00 66.25 80 GLU A O 1
ATOM 632 N N . LEU A 1 81 ? 0.487 -6.905 -26.930 1.00 76.75 81 LEU A N 1
ATOM 633 C CA . LEU A 1 81 ? 1.348 -6.435 -25.842 1.00 76.75 81 LEU A CA 1
ATOM 634 C C . LEU A 1 81 ? 0.749 -5.224 -25.108 1.00 76.75 81 LEU A C 1
ATOM 636 O O . LEU A 1 81 ? 0.361 -4.234 -25.722 1.00 76.75 81 LEU A O 1
ATOM 640 N N . LEU A 1 82 ? 0.770 -5.277 -23.777 1.00 76.56 82 LEU A N 1
ATOM 641 C CA . LEU A 1 82 ? 0.324 -4.233 -22.856 1.00 76.56 82 LEU A CA 1
ATOM 642 C C . LEU A 1 82 ? 1.510 -3.631 -22.079 1.00 76.56 82 LEU A C 1
ATOM 644 O O . LEU A 1 82 ? 2.495 -4.329 -21.816 1.00 76.56 82 LEU A O 1
ATOM 648 N N . PRO A 1 83 ? 1.431 -2.351 -21.673 1.00 81.44 83 PRO A N 1
ATOM 649 C CA . PRO A 1 83 ? 2.505 -1.687 -20.948 1.00 81.44 83 PRO A CA 1
ATOM 650 C C . PRO A 1 83 ? 2.479 -1.998 -19.447 1.00 81.44 83 PRO A C 1
ATOM 652 O O . PRO A 1 83 ? 1.465 -1.826 -18.766 1.00 81.44 83 PRO A O 1
ATOM 655 N N . TYR A 1 84 ? 3.640 -2.362 -18.906 1.00 85.88 84 TYR A N 1
ATOM 656 C CA . TYR A 1 84 ? 3.870 -2.660 -17.493 1.00 85.88 84 TYR A CA 1
ATOM 657 C C . TYR A 1 84 ? 5.044 -1.865 -16.932 1.00 85.88 84 TYR A C 1
ATOM 659 O O . TYR A 1 84 ? 5.998 -1.547 -17.638 1.00 85.88 84 TYR A O 1
ATOM 667 N N . SER A 1 85 ? 4.959 -1.535 -15.648 1.00 89.62 85 SER A N 1
ATOM 668 C CA . SER A 1 85 ? 6.034 -0.952 -14.856 1.00 89.62 85 SER A CA 1
ATOM 669 C C . SER A 1 85 ? 6.516 -2.007 -13.873 1.00 89.62 85 SER A C 1
ATOM 671 O O . SER A 1 85 ? 5.752 -2.448 -13.010 1.00 89.62 85 SER A O 1
ATOM 673 N N . VAL A 1 86 ? 7.781 -2.390 -13.998 1.00 92.69 86 VAL A N 1
ATOM 674 C CA . VAL A 1 86 ? 8.514 -3.160 -12.996 1.00 92.69 86 VAL A CA 1
ATOM 675 C C . VAL A 1 86 ? 9.174 -2.167 -12.053 1.00 92.69 86 VAL A C 1
ATOM 677 O O . VAL A 1 86 ? 9.841 -1.232 -12.491 1.00 92.69 86 VAL A O 1
ATOM 680 N N . ILE A 1 87 ? 8.945 -2.345 -10.762 1.00 93.25 87 ILE A N 1
ATOM 681 C CA . ILE A 1 87 ? 9.350 -1.439 -9.695 1.00 93.25 87 ILE A CA 1
ATOM 682 C C . ILE A 1 87 ? 10.284 -2.216 -8.783 1.00 93.25 87 ILE A C 1
ATOM 684 O O . ILE A 1 87 ? 9.890 -3.256 -8.262 1.00 93.25 87 ILE A O 1
ATOM 688 N N . ASP A 1 88 ? 11.476 -1.685 -8.552 1.00 94.75 88 ASP A N 1
ATOM 689 C CA . ASP A 1 88 ? 12.399 -2.145 -7.517 1.00 94.75 88 ASP A CA 1
ATOM 690 C C . ASP A 1 88 ? 12.769 -0.940 -6.661 1.00 94.75 88 ASP A C 1
ATOM 692 O O . ASP A 1 88 ? 13.184 0.100 -7.173 1.00 94.75 88 ASP A O 1
ATOM 696 N N . THR A 1 89 ? 12.499 -1.000 -5.367 1.00 95.12 89 THR A N 1
ATOM 697 C CA . THR A 1 89 ? 12.695 0.135 -4.468 1.00 95.12 89 THR A CA 1
ATOM 698 C C . THR A 1 89 ? 13.298 -0.336 -3.164 1.00 95.12 89 THR A C 1
ATOM 700 O O . THR A 1 89 ? 12.753 -1.231 -2.530 1.00 95.12 89 THR A O 1
ATOM 703 N N . LEU A 1 90 ? 14.380 0.310 -2.742 1.00 95.69 90 LEU A N 1
ATOM 704 C CA . LEU A 1 90 ? 14.998 0.131 -1.437 1.00 95.69 90 LEU A CA 1
ATOM 705 C C . LEU A 1 90 ? 14.915 1.450 -0.679 1.00 95.69 90 LEU A C 1
ATOM 707 O O . LEU A 1 90 ? 15.325 2.492 -1.186 1.00 95.69 90 LEU A O 1
ATOM 711 N N . ILE A 1 91 ? 14.383 1.402 0.534 1.00 94.69 91 ILE A N 1
ATOM 712 C CA . ILE A 1 91 ? 14.249 2.565 1.403 1.00 94.69 91 ILE A CA 1
ATOM 713 C C . ILE A 1 91 ? 14.849 2.235 2.756 1.00 94.69 91 ILE A C 1
ATOM 715 O O . ILE A 1 91 ? 14.461 1.248 3.378 1.00 94.69 91 ILE A O 1
ATOM 719 N N . THR A 1 92 ? 15.764 3.080 3.207 1.00 92.06 92 THR A N 1
ATOM 720 C CA . THR A 1 92 ? 16.395 3.034 4.525 1.00 92.06 92 THR A CA 1
ATOM 721 C C . THR A 1 92 ? 16.090 4.329 5.281 1.00 92.06 92 THR A C 1
ATOM 723 O O . THR A 1 92 ? 15.368 5.201 4.792 1.00 92.06 92 THR A O 1
ATOM 726 N N . ALA A 1 93 ? 16.658 4.489 6.476 1.00 84.75 93 ALA A N 1
ATOM 727 C CA . ALA A 1 93 ? 16.502 5.713 7.255 1.00 84.75 93 ALA A CA 1
ATOM 728 C C . ALA A 1 93 ? 16.938 6.987 6.499 1.00 84.75 93 ALA A C 1
ATOM 730 O O . ALA A 1 93 ? 16.259 8.000 6.617 1.00 84.75 93 ALA A O 1
ATOM 731 N N . SER A 1 94 ? 18.015 6.933 5.705 1.00 85.38 94 SER A N 1
ATOM 732 C CA . SER A 1 94 ? 18.626 8.120 5.077 1.00 85.38 94 SER A CA 1
ATOM 733 C C . SER A 1 94 ? 18.293 8.299 3.595 1.00 85.38 94 SER A C 1
ATOM 735 O O . SER A 1 94 ? 18.390 9.407 3.064 1.00 85.38 94 SER A O 1
ATOM 737 N N . VAL A 1 95 ? 17.888 7.232 2.903 1.00 91.50 95 VAL A N 1
ATOM 738 C CA . VAL A 1 95 ? 17.707 7.259 1.448 1.00 91.50 95 VAL A CA 1
ATOM 739 C C . VAL A 1 95 ? 16.537 6.403 0.991 1.00 91.50 95 VAL A C 1
ATOM 741 O O . VAL A 1 95 ? 16.230 5.369 1.583 1.00 91.50 95 VAL A O 1
ATOM 744 N N . ALA A 1 96 ? 15.921 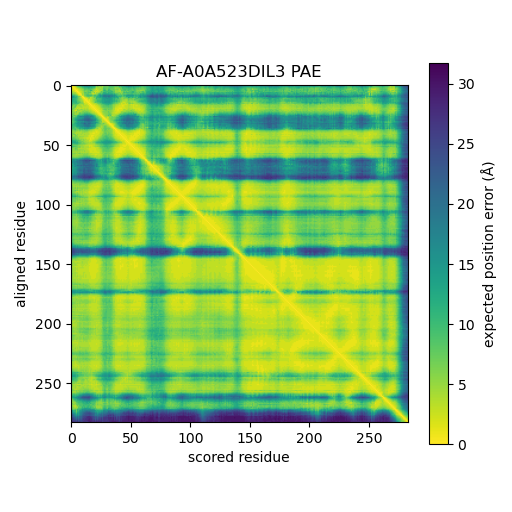6.810 -0.115 1.00 92.44 96 ALA A N 1
ATOM 745 C CA . ALA A 1 96 ? 15.094 5.942 -0.931 1.00 92.44 96 ALA A CA 1
ATOM 746 C C . ALA A 1 96 ? 15.579 5.916 -2.384 1.00 92.44 96 ALA A C 1
ATOM 748 O O . ALA A 1 96 ? 15.583 6.938 -3.074 1.00 92.44 96 ALA A O 1
ATOM 749 N N . ASP A 1 97 ? 15.922 4.725 -2.859 1.00 94.62 97 ASP A N 1
ATOM 750 C CA . ASP A 1 97 ? 16.305 4.453 -4.238 1.00 94.62 97 ASP A CA 1
ATOM 751 C C . ASP A 1 97 ? 15.199 3.658 -4.921 1.00 94.62 97 ASP A C 1
ATOM 753 O O . ASP A 1 97 ? 14.799 2.596 -4.451 1.00 94.62 97 ASP A O 1
ATOM 757 N N . SER A 1 98 ? 14.700 4.167 -6.043 1.00 94.00 98 SER A N 1
ATOM 758 C CA . SER A 1 98 ? 13.643 3.529 -6.823 1.00 94.00 98 SER A CA 1
ATOM 759 C C . SER A 1 98 ? 14.070 3.413 -8.277 1.00 94.00 98 SER A C 1
ATOM 761 O O . SER A 1 98 ? 14.343 4.413 -8.943 1.00 94.00 98 SER A O 1
ATOM 763 N N . ARG A 1 99 ? 14.127 2.182 -8.770 1.00 94.88 99 ARG A N 1
ATOM 764 C CA . ARG A 1 99 ? 14.420 1.831 -10.156 1.00 94.88 99 ARG A CA 1
ATOM 765 C C . ARG A 1 99 ? 13.129 1.369 -10.814 1.00 94.88 99 ARG A C 1
ATOM 767 O O . ARG A 1 99 ? 12.388 0.567 -10.242 1.00 94.88 99 ARG A O 1
ATOM 774 N N . VAL A 1 100 ? 12.861 1.881 -12.009 1.00 94.00 100 VAL A N 1
ATOM 775 C CA . VAL A 1 100 ? 11.665 1.530 -12.772 1.00 94.00 100 VAL A CA 1
ATOM 776 C C . VAL A 1 100 ? 12.054 1.113 -14.177 1.00 94.00 100 VAL A C 1
ATOM 778 O O . VAL A 1 100 ? 12.770 1.836 -14.871 1.00 94.00 100 VAL A O 1
ATOM 781 N N . LEU A 1 101 ? 11.540 -0.039 -14.595 1.00 94.00 101 LEU A N 1
ATOM 782 C CA . LEU A 1 101 ? 11.663 -0.569 -15.948 1.00 94.00 101 LEU A CA 1
ATOM 783 C C . LEU A 1 101 ? 10.274 -0.640 -16.582 1.00 94.00 101 LEU A C 1
ATOM 785 O O . LEU A 1 101 ? 9.348 -1.214 -16.007 1.00 94.00 101 LEU A O 1
ATOM 789 N N . GLN A 1 102 ? 10.126 -0.039 -17.757 1.00 91.50 102 GLN A N 1
ATOM 790 C CA . GLN A 1 102 ? 8.908 -0.105 -18.553 1.00 91.50 102 GLN A CA 1
ATOM 791 C C . GLN A 1 102 ? 9.024 -1.234 -19.574 1.00 91.50 102 GLN A C 1
ATOM 793 O O . GLN A 1 102 ? 9.949 -1.246 -20.378 1.00 91.50 102 GLN A O 1
ATOM 798 N N . LEU A 1 103 ? 8.069 -2.161 -19.543 1.00 88.38 103 LEU A N 1
ATOM 799 C CA . LEU A 1 103 ? 8.022 -3.327 -20.421 1.00 88.38 103 LEU A CA 1
ATOM 800 C C . LEU A 1 103 ? 6.728 -3.353 -21.230 1.00 88.38 103 LEU A C 1
ATOM 802 O O . LEU A 1 103 ? 5.680 -2.917 -20.756 1.00 88.38 103 LEU A O 1
ATOM 806 N N . LEU A 1 104 ? 6.801 -3.939 -22.423 1.00 85.69 104 LEU A N 1
ATOM 807 C CA . LEU A 1 104 ? 5.643 -4.388 -23.193 1.00 85.69 104 LEU A CA 1
ATOM 808 C C . LEU A 1 104 ? 5.554 -5.915 -23.078 1.00 85.69 104 LEU A C 1
ATOM 810 O O . LEU A 1 104 ? 6.525 -6.619 -23.370 1.00 85.69 104 LEU A O 1
ATOM 814 N N . MET A 1 105 ? 4.419 -6.428 -22.603 1.00 82.25 105 MET A N 1
ATOM 815 C CA . MET A 1 105 ? 4.230 -7.852 -22.293 1.00 82.25 105 MET A CA 1
ATOM 816 C C . MET A 1 105 ? 2.838 -8.330 -22.691 1.00 82.25 105 MET A C 1
ATOM 818 O O . MET A 1 105 ? 1.897 -7.544 -22.666 1.00 82.25 105 MET A O 1
ATOM 822 N N . SER A 1 106 ? 2.680 -9.619 -22.991 1.00 72.81 106 SER A N 1
ATOM 823 C CA . SER A 1 106 ? 1.437 -10.155 -23.564 1.00 72.81 106 SER A CA 1
ATOM 824 C C . SER A 1 106 ? 0.244 -10.243 -22.614 1.00 72.81 106 SER A C 1
ATOM 826 O O . SER A 1 106 ? -0.873 -10.537 -23.034 1.00 72.81 106 SER A O 1
ATOM 828 N N . GLY A 1 107 ? 0.437 -9.942 -21.330 1.00 67.88 107 GLY A N 1
ATOM 829 C CA . GLY A 1 107 ? -0.663 -9.728 -20.392 1.00 67.88 107 GLY A CA 1
ATOM 830 C C . GLY A 1 107 ? -1.321 -11.003 -19.857 1.00 67.88 107 GLY A C 1
ATOM 831 O O . GLY A 1 107 ? -2.157 -10.904 -18.966 1.00 67.88 107 GLY A O 1
ATOM 832 N N . GLN A 1 108 ? -0.987 -12.186 -20.375 1.00 70.25 108 GLN A N 1
ATOM 833 C CA . GLN A 1 108 ? -1.674 -13.446 -20.071 1.00 70.25 108 GLN A CA 1
ATOM 834 C C . GLN A 1 108 ? -0.881 -14.261 -19.039 1.00 70.25 108 GLN A C 1
ATOM 836 O O . GLN A 1 108 ? 0.078 -14.938 -19.396 1.00 70.25 108 GLN A O 1
ATOM 841 N N . TRP A 1 109 ? -1.293 -14.210 -17.768 1.00 74.06 109 TRP A N 1
ATOM 842 C CA . TRP A 1 109 ? -0.749 -15.068 -16.708 1.00 74.06 109 TRP A CA 1
ATOM 843 C C . TRP A 1 109 ? -1.866 -15.580 -15.807 1.00 74.06 109 TRP A C 1
ATOM 845 O O . TRP A 1 109 ? -2.734 -14.807 -15.388 1.00 74.06 109 TRP A O 1
ATOM 855 N N . ASP A 1 110 ? -1.796 -16.857 -15.446 1.00 69.69 110 ASP A N 1
ATOM 856 C CA . ASP A 1 110 ? -2.766 -17.501 -14.563 1.00 69.69 110 ASP A CA 1
ATOM 857 C C . ASP A 1 110 ? -2.383 -17.328 -13.088 1.00 69.69 110 ASP A C 1
ATOM 859 O O . ASP A 1 110 ? -3.238 -17.379 -12.194 1.00 69.69 110 ASP A O 1
ATOM 863 N N . THR A 1 111 ? -1.093 -17.097 -12.811 1.00 71.94 111 THR A N 1
ATOM 864 C CA . THR A 1 111 ? -0.575 -16.966 -11.447 1.00 71.94 111 THR A CA 1
ATOM 865 C C . THR A 1 111 ? 0.428 -15.825 -11.266 1.00 71.94 111 THR A C 1
ATOM 867 O O . THR A 1 111 ? 1.065 -15.337 -12.196 1.00 71.94 111 THR A O 1
ATOM 870 N N . ALA A 1 112 ? 0.610 -15.404 -10.009 1.00 71.69 112 ALA A N 1
ATOM 871 C CA . ALA A 1 112 ? 1.658 -14.454 -9.628 1.00 71.69 112 ALA A CA 1
ATOM 872 C C . ALA A 1 112 ? 3.074 -14.984 -9.905 1.00 71.69 112 ALA A C 1
ATOM 874 O O . ALA A 1 112 ? 3.977 -14.197 -10.176 1.00 71.69 112 ALA A O 1
ATOM 875 N N . ALA A 1 113 ? 3.261 -16.304 -9.796 1.00 77.00 113 ALA A N 1
ATOM 876 C CA . ALA A 1 113 ? 4.550 -16.952 -9.993 1.00 77.00 113 ALA A CA 1
ATOM 877 C C . ALA A 1 113 ? 4.968 -16.896 -11.464 1.00 77.00 113 ALA A C 1
ATOM 879 O O . ALA A 1 113 ? 6.082 -16.484 -11.745 1.00 77.00 113 ALA A O 1
ATOM 880 N N . GLU A 1 114 ? 4.051 -17.190 -12.388 1.00 79.75 114 GLU A N 1
ATOM 881 C CA . GLU A 1 114 ? 4.305 -17.072 -13.830 1.00 79.75 114 GLU A CA 1
ATOM 882 C C . GLU A 1 114 ? 4.697 -15.647 -14.230 1.00 79.75 114 GLU A C 1
ATOM 884 O O . GLU A 1 114 ? 5.702 -15.453 -14.909 1.00 79.75 114 GLU A O 1
ATOM 889 N N . LEU A 1 115 ? 3.959 -14.641 -13.743 1.00 80.31 115 LEU A N 1
ATOM 890 C CA . LEU A 1 115 ? 4.304 -13.235 -13.970 1.00 80.31 115 LEU A CA 1
ATOM 891 C C . LEU A 1 115 ? 5.696 -12.899 -13.411 1.00 80.31 115 LEU A C 1
ATOM 893 O O . LEU A 1 115 ? 6.480 -12.205 -14.057 1.00 80.31 115 LEU A O 1
ATOM 897 N N . TYR A 1 116 ? 6.013 -13.371 -12.202 1.00 82.38 116 TYR A N 1
ATOM 898 C CA . TYR A 1 116 ? 7.321 -13.143 -11.592 1.00 82.38 116 TYR A CA 1
ATOM 899 C C . TYR A 1 116 ? 8.449 -13.804 -12.394 1.00 82.38 116 TYR A C 1
ATOM 901 O O . TYR A 1 116 ? 9.463 -13.156 -12.657 1.00 82.38 116 TYR A O 1
ATOM 909 N N . ASP A 1 117 ? 8.266 -15.060 -12.797 1.00 85.12 117 ASP A N 1
ATOM 910 C CA . ASP A 1 117 ? 9.252 -15.852 -13.530 1.00 85.12 117 ASP A CA 1
ATOM 911 C C . ASP A 1 117 ? 9.494 -15.302 -14.941 1.00 85.12 117 ASP A C 1
ATOM 913 O O . ASP A 1 117 ? 10.626 -15.350 -15.422 1.00 85.12 117 ASP A O 1
ATOM 917 N N . GLU A 1 118 ? 8.483 -14.707 -15.585 1.00 86.62 118 GLU A N 1
ATOM 918 C CA . GLU A 1 118 ? 8.667 -14.004 -16.858 1.00 86.62 118 GLU A CA 1
ATOM 919 C C . GLU A 1 118 ? 9.409 -12.668 -16.689 1.00 86.62 118 GLU A C 1
ATOM 921 O O . GLU A 1 118 ? 10.290 -12.328 -17.484 1.00 86.62 118 GLU A O 1
ATOM 926 N N . VAL A 1 119 ? 9.066 -11.890 -15.661 1.00 88.75 119 VAL A N 1
ATOM 927 C CA . VAL A 1 119 ? 9.598 -10.530 -15.496 1.00 88.75 119 VAL A CA 1
ATOM 928 C C . VAL A 1 119 ? 11.011 -10.526 -14.920 1.00 88.75 119 VAL A C 1
ATOM 930 O O . VAL A 1 119 ? 11.830 -9.684 -15.292 1.00 88.75 119 VAL A O 1
ATOM 933 N N . ARG A 1 120 ? 11.326 -11.449 -14.007 1.00 88.94 120 ARG A N 1
ATOM 934 C CA . ARG A 1 120 ? 12.600 -11.449 -13.276 1.00 88.94 120 ARG A CA 1
ATOM 935 C C . ARG A 1 120 ? 13.832 -11.539 -14.193 1.00 88.94 120 ARG A C 1
ATOM 937 O O . ARG A 1 120 ? 14.774 -10.788 -13.938 1.00 88.94 120 ARG A O 1
ATOM 944 N N . PRO A 1 121 ? 13.871 -12.384 -15.242 1.00 90.38 121 PRO A N 1
ATOM 945 C CA . PRO A 1 121 ? 14.982 -12.406 -16.189 1.00 90.38 121 PRO A CA 1
ATOM 946 C C . PRO A 1 121 ? 15.151 -11.077 -16.927 1.00 90.38 121 PRO A C 1
ATOM 948 O O . PRO A 1 121 ? 16.268 -10.568 -16.967 1.00 90.38 121 PRO A O 1
ATOM 951 N N . ARG A 1 122 ? 14.052 -10.487 -17.425 1.00 90.50 122 ARG A N 1
ATOM 952 C CA . ARG A 1 122 ? 14.065 -9.198 -18.140 1.00 90.50 122 ARG A CA 1
ATOM 953 C C . ARG A 1 122 ? 14.594 -8.075 -17.254 1.00 90.50 122 ARG A C 1
ATOM 955 O O . ARG A 1 122 ? 15.498 -7.348 -17.644 1.00 90.50 122 ARG A O 1
ATOM 962 N N . TRP A 1 123 ? 14.112 -8.014 -16.012 1.00 89.56 123 TRP A N 1
ATOM 963 C CA . TRP A 1 123 ? 14.601 -7.077 -14.999 1.00 89.56 123 TRP A CA 1
ATOM 964 C C . TRP A 1 123 ? 16.114 -7.175 -14.760 1.00 89.56 123 TRP A C 1
ATOM 966 O O . TRP A 1 123 ? 16.776 -6.160 -14.583 1.00 89.56 123 TRP A O 1
ATOM 976 N N . ASN A 1 124 ? 16.672 -8.389 -14.738 1.00 88.88 124 ASN A N 1
ATOM 977 C CA . ASN A 1 124 ? 18.103 -8.583 -14.495 1.00 88.88 124 ASN A CA 1
ATOM 978 C C . ASN A 1 124 ? 18.974 -8.244 -15.716 1.00 88.88 124 ASN A C 1
ATOM 980 O O . ASN A 1 124 ? 20.174 -8.034 -15.548 1.00 88.88 124 ASN A O 1
ATOM 984 N N . SER A 1 125 ? 18.409 -8.267 -16.927 1.00 90.00 125 SER A N 1
ATOM 985 C CA . SER A 1 125 ? 19.147 -8.051 -18.177 1.00 90.00 125 SER A CA 1
ATOM 986 C C . SER A 1 125 ? 18.994 -6.651 -18.766 1.00 90.00 125 SER A C 1
ATOM 988 O O . SER A 1 125 ? 19.835 -6.247 -19.564 1.00 90.00 125 SER A O 1
ATOM 990 N N . GLU A 1 126 ? 17.918 -5.939 -18.431 1.00 91.75 126 GLU A N 1
ATOM 991 C CA . GLU A 1 126 ? 17.590 -4.634 -19.006 1.00 91.75 126 GLU A CA 1
ATOM 992 C C . GLU A 1 126 ? 17.998 -3.480 -18.081 1.00 91.75 126 GLU A C 1
ATOM 994 O O . GLU A 1 126 ? 17.858 -3.548 -16.860 1.00 91.75 126 GLU A O 1
ATOM 999 N N . GLU A 1 127 ? 18.480 -2.388 -18.676 1.00 91.25 127 GLU A N 1
ATOM 1000 C CA . GLU A 1 127 ? 18.738 -1.148 -17.944 1.00 91.25 127 GLU A CA 1
ATOM 1001 C C . GLU A 1 127 ? 17.412 -0.496 -17.520 1.00 91.25 127 GLU A C 1
ATOM 1003 O O . GLU A 1 127 ? 16.474 -0.435 -18.324 1.00 91.25 127 GLU A O 1
ATOM 1008 N N . PRO A 1 128 ? 17.306 0.044 -16.290 1.00 91.25 128 PRO A N 1
ATOM 1009 C CA . PRO A 1 128 ? 16.106 0.747 -15.859 1.00 91.25 128 PRO A CA 1
ATOM 1010 C C . PRO A 1 128 ? 15.769 1.904 -16.803 1.00 91.25 128 PRO A C 1
ATOM 1012 O O . PRO A 1 128 ? 16.622 2.730 -17.129 1.00 91.25 128 PRO A O 1
ATOM 1015 N N . THR A 1 129 ? 14.494 2.031 -17.169 1.00 92.06 129 THR A N 1
ATOM 1016 C CA . THR A 1 129 ? 13.9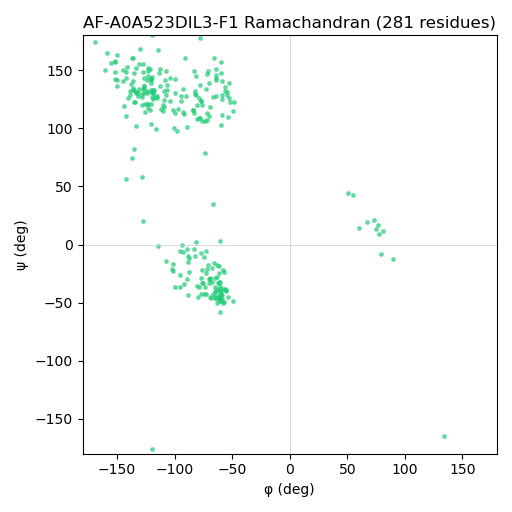94 3.179 -17.939 1.00 92.06 129 THR A CA 1
ATOM 1017 C C . THR A 1 129 ? 14.259 4.493 -17.204 1.00 92.06 129 THR A C 1
ATOM 1019 O O . THR A 1 129 ? 14.587 5.504 -17.823 1.00 92.06 129 THR A O 1
ATOM 1022 N N . TYR A 1 130 ? 14.123 4.493 -15.876 1.00 92.12 130 TYR A N 1
ATOM 1023 C CA . TYR A 1 130 ? 14.593 5.586 -15.033 1.00 92.12 130 TYR A CA 1
ATOM 1024 C C . TYR A 1 130 ? 14.888 5.134 -13.602 1.00 92.12 130 TYR A C 1
ATOM 1026 O O . TYR A 1 130 ? 14.292 4.193 -13.076 1.00 92.12 130 TYR A O 1
ATOM 1034 N N . THR A 1 131 ? 15.760 5.898 -12.944 1.00 92.25 131 THR A N 1
ATOM 1035 C CA . THR A 1 131 ? 16.060 5.775 -11.514 1.00 92.25 131 THR A CA 1
ATOM 1036 C C . THR A 1 131 ? 15.741 7.090 -10.809 1.00 92.25 131 THR A C 1
ATOM 1038 O O . THR A 1 131 ? 15.930 8.184 -11.355 1.00 92.25 131 THR A O 1
ATOM 1041 N N . ARG A 1 132 ? 15.212 6.994 -9.592 1.00 92.06 132 ARG A N 1
ATOM 1042 C CA . ARG A 1 132 ? 14.896 8.121 -8.716 1.00 92.06 132 ARG A CA 1
ATOM 1043 C C . ARG A 1 132 ? 15.555 7.894 -7.368 1.00 92.06 132 ARG A C 1
ATOM 1045 O O . ARG A 1 132 ? 15.407 6.825 -6.787 1.00 92.06 132 ARG A O 1
ATOM 1052 N N . HIS A 1 133 ? 16.246 8.921 -6.904 1.00 91.19 133 HIS A N 1
ATOM 1053 C CA . HIS A 1 133 ? 16.919 8.949 -5.619 1.00 91.19 133 HIS A CA 1
ATOM 1054 C C . HIS A 1 133 ? 16.305 10.063 -4.779 1.00 91.19 133 HIS A C 1
ATOM 1056 O O . HIS A 1 133 ? 16.158 11.191 -5.260 1.00 91.19 133 HIS A O 1
ATOM 1062 N N . PHE A 1 134 ? 15.943 9.743 -3.544 1.00 86.75 134 PHE A N 1
ATOM 1063 C CA . PHE A 1 134 ? 15.408 10.687 -2.574 1.00 86.75 134 PHE A CA 1
ATOM 1064 C C . PHE A 1 134 ? 16.274 10.635 -1.320 1.00 86.75 134 PHE A C 1
ATOM 1066 O O . PHE A 1 134 ? 16.526 9.555 -0.788 1.00 86.75 134 PHE A O 1
ATOM 1073 N N . SER A 1 135 ? 16.706 11.799 -0.840 1.00 84.38 135 SER A N 1
ATOM 1074 C CA . SER A 1 135 ? 17.273 11.909 0.501 1.00 84.38 135 SER A CA 1
ATOM 1075 C C . SER A 1 135 ? 16.130 11.994 1.508 1.00 84.38 135 SER A C 1
ATOM 1077 O O . SER A 1 135 ? 15.229 12.819 1.351 1.00 84.38 135 SER A O 1
ATOM 1079 N N . ASN A 1 136 ? 16.175 11.144 2.531 1.00 79.06 136 ASN A N 1
ATOM 1080 C CA . ASN A 1 136 ? 15.234 11.177 3.651 1.00 79.06 136 ASN A CA 1
ATOM 1081 C C . ASN A 1 136 ? 15.713 12.114 4.772 1.00 79.06 136 ASN A C 1
ATOM 1083 O O . ASN A 1 136 ? 14.943 12.424 5.675 1.00 79.06 136 ASN A O 1
ATOM 1087 N N . ASP A 1 137 ? 16.960 12.588 4.691 1.00 70.12 137 ASP A N 1
ATOM 1088 C CA . ASP A 1 137 ? 17.570 13.495 5.666 1.00 70.12 137 ASP A CA 1
ATOM 1089 C C . ASP A 1 137 ? 17.201 14.967 5.420 1.00 70.12 137 ASP A C 1
ATOM 1091 O O . ASP A 1 137 ? 17.598 15.827 6.204 1.00 70.12 137 ASP A O 1
ATOM 1095 N N . ASP A 1 138 ? 16.467 15.280 4.342 1.00 61.00 138 ASP A N 1
ATOM 1096 C CA . ASP A 1 138 ? 16.093 16.652 3.994 1.00 61.00 138 ASP A CA 1
ATOM 1097 C C . ASP A 1 138 ? 14.995 17.193 4.935 1.00 61.00 138 ASP A C 1
ATOM 1099 O O . ASP A 1 138 ? 13.812 16.844 4.779 1.00 61.00 138 ASP A O 1
ATOM 1103 N N . PRO A 1 139 ? 15.330 18.107 5.871 1.00 51.94 139 PRO A N 1
ATOM 1104 C CA . PRO A 1 139 ? 14.362 18.682 6.800 1.00 51.94 139 PRO A CA 1
ATOM 1105 C C . PRO A 1 139 ? 13.338 19.572 6.086 1.00 51.94 139 PRO A C 1
ATOM 1107 O O . PRO A 1 139 ? 12.263 19.826 6.630 1.00 51.94 139 PRO A O 1
ATOM 1110 N N . ALA A 1 140 ? 13.645 20.050 4.870 1.00 47.81 140 ALA A N 1
ATOM 1111 C CA . ALA A 1 140 ? 12.748 20.889 4.078 1.00 47.81 140 ALA A CA 1
ATOM 1112 C C . ALA A 1 140 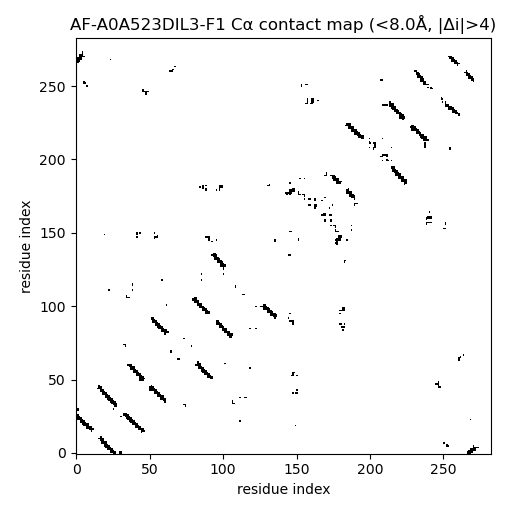? 11.544 20.111 3.530 1.00 47.81 140 ALA A C 1
ATOM 1114 O O . ALA A 1 140 ? 10.537 20.716 3.158 1.00 47.81 140 ALA A O 1
ATOM 1115 N N . SER A 1 141 ? 11.623 18.777 3.507 1.00 53.25 141 SER A N 1
ATOM 1116 C CA . SER A 1 141 ? 10.510 17.926 3.099 1.00 53.25 141 SER A CA 1
ATOM 1117 C C . SER A 1 141 ? 9.362 17.946 4.121 1.00 53.25 141 SER A C 1
ATOM 1119 O O . SER A 1 141 ? 8.205 17.810 3.732 1.00 53.25 141 SER A O 1
ATOM 1121 N N . GLY A 1 142 ? 9.650 18.175 5.412 1.00 54.88 142 GLY A N 1
ATOM 1122 C CA . GLY A 1 142 ? 8.646 18.207 6.484 1.00 54.88 142 GLY A CA 1
ATOM 1123 C C . GLY A 1 142 ? 7.867 16.895 6.662 1.00 54.88 142 GLY A C 1
ATOM 1124 O O . GLY A 1 142 ? 6.816 16.896 7.305 1.00 54.88 142 GLY A O 1
ATOM 1125 N N . TYR A 1 143 ? 8.346 15.797 6.072 1.00 58.84 143 TYR A N 1
ATOM 1126 C CA . TYR A 1 143 ? 7.693 14.492 6.084 1.00 58.84 143 TYR A CA 1
ATOM 1127 C C . TYR A 1 143 ? 8.443 13.517 6.995 1.00 58.84 143 TYR A C 1
ATOM 1129 O O . TYR A 1 143 ? 9.661 13.587 7.135 1.00 58.84 143 TYR A O 1
ATOM 1137 N N . GLU A 1 144 ? 7.708 12.580 7.594 1.00 74.31 144 GLU A N 1
ATOM 1138 C CA . GLU A 1 144 ? 8.311 11.373 8.163 1.00 74.31 144 GLU A CA 1
ATOM 1139 C C . GLU A 1 144 ? 9.039 10.578 7.067 1.00 74.31 144 GLU A C 1
ATOM 1141 O O . GLU A 1 144 ? 8.707 10.694 5.881 1.00 74.31 144 GLU A O 1
ATOM 1146 N N . THR A 1 145 ? 10.009 9.745 7.453 1.00 83.38 145 THR A N 1
ATOM 1147 C CA . THR A 1 145 ? 10.723 8.867 6.519 1.00 83.38 145 THR A CA 1
ATOM 1148 C C . THR A 1 145 ? 9.715 8.054 5.691 1.00 83.38 145 THR A C 1
ATOM 1150 O O . THR A 1 145 ? 8.876 7.351 6.267 1.00 83.38 145 THR A O 1
ATOM 1153 N N . PRO A 1 146 ? 9.744 8.142 4.346 1.00 90.19 146 PRO A N 1
ATOM 1154 C CA . PRO A 1 146 ? 8.828 7.383 3.512 1.00 90.19 146 PRO A CA 1
ATOM 1155 C C . PRO A 1 146 ? 9.082 5.883 3.663 1.00 90.19 146 PRO A C 1
ATOM 1157 O O . PRO A 1 146 ? 10.201 5.440 3.894 1.00 90.19 146 PRO A O 1
ATOM 1160 N N . LEU A 1 147 ? 8.030 5.092 3.479 1.00 93.31 147 LEU A N 1
ATOM 1161 C CA . LEU A 1 147 ? 8.106 3.632 3.443 1.00 93.31 147 LEU A CA 1
ATOM 1162 C C . LEU A 1 147 ? 7.735 3.117 2.053 1.00 93.31 147 LEU A C 1
ATOM 1164 O O . LEU A 1 147 ? 7.183 3.847 1.230 1.00 93.31 147 LEU A O 1
ATOM 1168 N N . ALA A 1 148 ? 8.001 1.847 1.770 1.00 93.94 148 ALA A N 1
ATOM 1169 C CA . ALA A 1 148 ? 7.395 1.210 0.612 1.00 93.94 148 ALA A CA 1
ATOM 1170 C C . ALA A 1 148 ? 5.869 1.093 0.803 1.00 93.94 148 ALA A C 1
ATOM 1172 O O . ALA A 1 148 ? 5.344 1.211 1.916 1.00 93.94 148 ALA A O 1
ATOM 1173 N N . PHE A 1 149 ? 5.141 0.919 -0.304 1.00 92.25 149 PHE A N 1
ATOM 1174 C CA . PHE A 1 149 ? 3.678 1.033 -0.342 1.00 92.25 149 PHE A CA 1
ATOM 1175 C C . PHE A 1 149 ? 2.955 0.234 0.756 1.00 92.25 149 PHE A C 1
ATOM 1177 O O . PHE A 1 149 ? 2.089 0.795 1.432 1.00 92.25 149 PHE A O 1
ATOM 1184 N N . PHE A 1 150 ? 3.282 -1.050 0.957 1.00 91.56 150 PHE A N 1
ATOM 1185 C CA . PHE A 1 150 ? 2.569 -1.864 1.940 1.00 91.56 150 PHE A CA 1
ATOM 1186 C C . PHE A 1 150 ? 2.964 -1.520 3.359 1.00 91.56 150 PHE A C 1
ATOM 1188 O O . PHE A 1 150 ? 2.066 -1.401 4.184 1.00 91.56 150 PHE A O 1
ATOM 1195 N N . SER A 1 151 ? 4.243 -1.320 3.663 1.00 91.75 151 SER A N 1
ATOM 1196 C CA . SER A 1 151 ? 4.647 -0.900 5.006 1.00 91.75 151 SER A CA 1
ATOM 1197 C C . SER A 1 151 ? 4.034 0.443 5.374 1.00 91.75 151 SER A C 1
ATOM 1199 O O . SER A 1 151 ? 3.469 0.556 6.458 1.00 91.75 151 SER A O 1
ATOM 1201 N N . GLY A 1 152 ? 4.025 1.414 4.455 1.00 92.94 152 GLY A N 1
ATOM 1202 C CA . GLY A 1 152 ? 3.311 2.677 4.646 1.00 92.94 152 GLY A CA 1
ATOM 1203 C C . GLY A 1 152 ? 1.826 2.446 4.928 1.00 92.94 152 GLY A C 1
ATOM 1204 O O . GLY A 1 152 ? 1.283 2.929 5.919 1.00 92.94 152 GLY A O 1
ATOM 1205 N N . LEU A 1 153 ? 1.156 1.627 4.120 1.00 93.50 153 LEU A N 1
ATOM 1206 C CA . LEU A 1 153 ? -0.254 1.325 4.343 1.00 93.50 153 LEU A CA 1
ATOM 1207 C C . LEU A 1 153 ? -0.501 0.596 5.681 1.00 93.50 153 LEU A C 1
ATOM 1209 O O . LEU A 1 153 ? -1.480 0.895 6.362 1.00 93.50 153 LEU A O 1
ATOM 1213 N N . GLN A 1 154 ? 0.374 -0.329 6.088 1.00 92.50 154 GLN A N 1
ATOM 1214 C CA . GLN A 1 154 ? 0.286 -1.038 7.369 1.00 92.50 154 GLN A CA 1
ATOM 1215 C C . GLN A 1 154 ? 0.470 -0.093 8.554 1.00 92.50 154 GLN A C 1
ATOM 1217 O O . GLN A 1 154 ? -0.331 -0.152 9.484 1.00 92.50 154 GLN A O 1
ATOM 1222 N N . VAL A 1 155 ? 1.470 0.792 8.509 1.00 91.31 155 VAL A N 1
ATOM 1223 C CA . VAL A 1 155 ? 1.692 1.808 9.548 1.00 91.31 155 VAL A CA 1
ATOM 1224 C C . VAL A 1 155 ? 0.476 2.724 9.650 1.00 91.31 155 VAL A C 1
ATOM 1226 O O . VAL A 1 155 ? -0.057 2.900 10.744 1.00 91.31 155 VAL A O 1
ATOM 1229 N N . SER A 1 156 ? -0.049 3.200 8.515 1.00 93.75 156 SER A N 1
ATOM 1230 C CA . SER A 1 156 ? -1.267 4.015 8.492 1.00 93.75 156 SER A CA 1
ATOM 1231 C C . SER A 1 156 ? -2.459 3.284 9.118 1.00 93.75 156 SER A C 1
ATOM 1233 O O . SER A 1 156 ? -3.117 3.822 10.005 1.00 93.75 156 SER A O 1
ATOM 1235 N N . MET A 1 157 ? -2.736 2.041 8.711 1.00 94.56 157 MET A N 1
ATOM 1236 C CA . MET A 1 157 ? -3.854 1.268 9.263 1.00 94.56 157 MET A CA 1
ATOM 1237 C C . MET A 1 157 ? -3.674 0.950 10.752 1.00 94.56 157 MET A C 1
ATOM 1239 O O . MET A 1 157 ? -4.657 0.987 11.494 1.00 94.56 157 MET A O 1
ATOM 1243 N N . GLN A 1 158 ? -2.445 0.682 11.202 1.00 93.38 158 GLN A N 1
ATOM 1244 C CA . GLN A 1 158 ? -2.153 0.422 12.611 1.00 93.38 158 GLN A CA 1
ATOM 1245 C C . GLN A 1 158 ? -2.372 1.669 13.466 1.00 93.38 158 GLN A C 1
ATOM 1247 O O . GLN A 1 158 ? -2.976 1.589 14.537 1.00 93.38 158 GLN A O 1
ATOM 1252 N N . ALA A 1 159 ? -1.933 2.829 12.980 1.00 91.88 159 ALA A N 1
ATOM 1253 C CA . ALA A 1 159 ? -2.132 4.097 13.661 1.00 91.88 159 ALA A CA 1
ATOM 1254 C C . ALA A 1 159 ? -3.630 4.445 13.760 1.00 91.88 159 ALA A C 1
ATOM 1256 O O . ALA A 1 159 ? -4.113 4.821 14.829 1.00 91.88 159 ALA A O 1
ATOM 1257 N N . ILE A 1 160 ? -4.400 4.194 12.693 1.00 94.81 160 ILE A N 1
ATOM 1258 C CA . ILE A 1 160 ? -5.866 4.318 12.703 1.00 94.81 160 ILE A CA 1
ATOM 1259 C C . ILE A 1 160 ? -6.497 3.364 13.721 1.00 94.81 160 ILE A C 1
ATOM 1261 O O . ILE A 1 160 ? -7.386 3.770 14.468 1.00 94.81 160 ILE A O 1
ATOM 1265 N N . ALA A 1 161 ? -6.063 2.102 13.766 1.00 94.69 161 ALA A N 1
ATOM 1266 C CA . ALA A 1 161 ? -6.588 1.126 14.716 1.00 94.69 161 ALA A CA 1
ATOM 1267 C C . ALA A 1 161 ? -6.356 1.558 16.172 1.00 94.69 161 ALA A C 1
ATOM 1269 O O . ALA A 1 161 ? -7.253 1.410 17.003 1.00 94.69 161 ALA A O 1
ATOM 1270 N N . ASN A 1 162 ? -5.185 2.130 16.460 1.00 92.94 162 ASN A N 1
ATOM 1271 C CA . ASN A 1 162 ? -4.835 2.634 17.785 1.00 92.94 162 ASN A CA 1
ATOM 1272 C C . ASN A 1 162 ? -5.678 3.863 18.166 1.00 92.94 162 ASN A C 1
ATOM 1274 O O . ASN A 1 162 ? -6.255 3.873 19.250 1.00 92.94 162 ASN A O 1
ATOM 1278 N N . ALA A 1 163 ? -5.840 4.838 17.263 1.00 93.62 163 ALA A N 1
ATOM 1279 C CA . ALA A 1 163 ? -6.688 6.014 17.492 1.00 93.62 163 ALA A CA 1
ATOM 1280 C C . ALA A 1 163 ? -8.159 5.628 17.742 1.00 93.62 163 ALA A C 1
ATOM 1282 O O . ALA A 1 163 ? -8.776 6.084 18.703 1.00 93.62 163 ALA A O 1
ATOM 1283 N N . VAL A 1 164 ? -8.708 4.701 16.943 1.00 93.56 164 VAL A N 1
ATOM 1284 C CA . VAL A 1 164 ? -10.072 4.179 17.153 1.00 93.56 164 VAL A CA 1
ATOM 1285 C C . VAL A 1 164 ? -10.216 3.521 18.527 1.00 93.56 164 VAL A C 1
ATOM 1287 O O . VAL A 1 164 ? -11.244 3.701 19.177 1.00 93.56 164 VAL A O 1
ATOM 1290 N N . ALA A 1 165 ? -9.217 2.758 18.975 1.00 93.56 165 ALA A N 1
ATOM 1291 C CA . ALA A 1 165 ? -9.244 2.121 20.292 1.00 93.56 165 ALA A CA 1
ATOM 1292 C C . ALA A 1 165 ? -9.113 3.126 21.447 1.00 93.56 165 ALA A C 1
ATOM 1294 O O . ALA A 1 165 ? -9.679 2.893 22.512 1.00 93.56 165 ALA A O 1
ATOM 1295 N N . ALA A 1 166 ? -8.421 4.245 21.226 1.00 93.44 166 ALA A N 1
ATOM 1296 C CA . ALA A 1 166 ? -8.321 5.354 22.172 1.00 93.44 166 ALA A CA 1
ATOM 1297 C C . ALA A 1 166 ? -9.580 6.247 22.211 1.00 93.44 166 ALA A C 1
ATOM 1299 O O . ALA A 1 166 ? -9.686 7.118 23.070 1.00 93.44 166 ALA A O 1
ATOM 1300 N N . GLY A 1 167 ? -10.549 6.033 21.312 1.00 93.88 167 GLY A N 1
ATOM 1301 C CA . GLY A 1 167 ? -11.739 6.883 21.192 1.00 93.88 167 GLY A CA 1
ATOM 1302 C C . GLY A 1 167 ? -11.477 8.215 20.482 1.00 93.88 167 GLY A C 1
ATOM 1303 O O . GLY A 1 167 ? -12.290 9.132 20.582 1.00 93.88 167 GLY A O 1
ATOM 1304 N N . GLU A 1 168 ? -10.360 8.322 19.767 1.00 94.06 168 GLU A N 1
ATOM 1305 C CA . GLU A 1 168 ? -9.948 9.506 19.017 1.00 94.06 168 GLU A CA 1
ATOM 1306 C C . GLU A 1 168 ? -10.452 9.452 17.568 1.00 94.06 168 GLU A C 1
ATOM 1308 O O . GLU A 1 168 ? -10.758 8.380 17.036 1.00 94.06 168 GLU A O 1
ATOM 1313 N N . ASP A 1 169 ? -10.504 10.608 16.897 1.00 91.69 169 ASP A N 1
ATOM 1314 C CA . ASP A 1 169 ? -10.713 10.659 15.450 1.00 91.69 169 ASP A CA 1
ATOM 1315 C C . ASP A 1 169 ? -9.375 10.450 14.718 1.00 91.69 169 ASP A C 1
ATOM 1317 O O . ASP A 1 169 ? -8.505 11.326 14.763 1.00 91.69 169 ASP A O 1
ATOM 1321 N N . PRO A 1 170 ? -9.193 9.339 13.979 1.00 91.62 170 PRO A N 1
ATOM 1322 C CA . PRO A 1 170 ? -7.938 9.071 13.280 1.00 91.62 170 PRO A CA 1
ATOM 1323 C C . PRO A 1 170 ? -7.584 10.121 12.220 1.00 91.62 170 PRO A C 1
ATOM 1325 O O . PRO A 1 170 ? -6.440 10.193 11.780 1.00 91.62 170 PRO A O 1
ATOM 1328 N N . ARG A 1 171 ? -8.555 10.926 11.770 1.00 89.75 171 ARG A N 1
ATOM 1329 C CA . ARG A 1 171 ? -8.328 11.995 10.786 1.00 89.75 171 ARG A CA 1
ATOM 1330 C C . ARG A 1 171 ? -7.570 13.183 11.374 1.00 89.75 171 ARG A C 1
ATO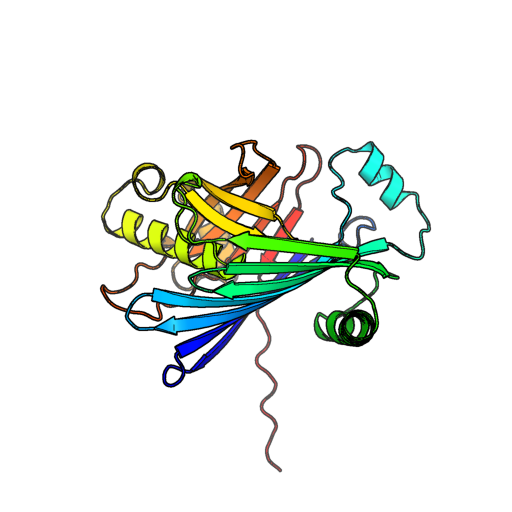M 1332 O O . ARG A 1 171 ? -6.925 13.902 10.611 1.00 89.75 171 ARG A O 1
ATOM 1339 N N . ASP A 1 172 ? -7.644 13.363 12.689 1.00 84.06 172 ASP A N 1
ATOM 1340 C CA . ASP A 1 172 ? -6.982 14.455 13.401 1.00 84.06 172 ASP A CA 1
ATOM 1341 C C . ASP A 1 172 ? -5.593 14.038 13.885 1.00 84.06 172 ASP A C 1
ATOM 1343 O O . ASP A 1 172 ? -4.665 14.844 13.871 1.00 84.06 172 ASP A O 1
ATOM 1347 N N . THR A 1 173 ? -5.426 12.766 14.255 1.00 73.69 173 THR A N 1
ATOM 1348 C CA . THR A 1 173 ? -4.171 12.259 14.821 1.00 73.69 173 THR A CA 1
ATOM 1349 C C . THR A 1 173 ? -3.251 11.607 13.797 1.00 73.69 173 THR A C 1
ATOM 1351 O O . THR A 1 173 ? -2.044 11.576 14.009 1.00 73.69 173 THR A O 1
ATOM 1354 N N . GLN A 1 174 ? -3.788 11.077 12.692 1.00 70.62 174 GLN A N 1
ATOM 1355 C CA . GLN A 1 174 ? -3.054 10.215 11.755 1.00 70.62 174 GLN A CA 1
ATOM 1356 C C . GLN A 1 174 ? -3.447 10.504 10.306 1.00 70.62 174 GLN A C 1
ATOM 1358 O O . GLN A 1 174 ? -3.916 9.649 9.547 1.00 70.62 174 GLN A O 1
ATOM 1363 N N . ARG A 1 175 ? -3.284 11.772 9.921 1.00 69.25 175 ARG A N 1
ATOM 1364 C CA . ARG A 1 175 ? -3.792 12.277 8.645 1.00 69.25 175 ARG A CA 1
ATOM 1365 C C . ARG A 1 175 ? -2.971 11.836 7.438 1.00 69.25 175 ARG A C 1
ATOM 1367 O O . ARG A 1 175 ? -3.558 11.667 6.370 1.00 69.25 175 ARG A O 1
ATOM 1374 N N . TYR A 1 176 ? -1.655 11.675 7.579 1.00 84.31 176 TYR A N 1
ATOM 1375 C CA . TYR A 1 176 ? -0.754 11.462 6.448 1.00 84.31 176 TYR A CA 1
ATOM 1376 C C . TYR A 1 176 ? 0.303 10.406 6.737 1.00 84.31 176 TYR A C 1
ATOM 1378 O O . TYR A 1 176 ? 0.988 10.498 7.744 1.00 84.31 176 TYR A O 1
ATOM 1386 N N . GLN A 1 177 ? 0.484 9.472 5.805 1.00 90.75 177 GLN A N 1
ATOM 1387 C CA . GLN A 1 177 ? 1.621 8.553 5.803 1.00 90.75 177 GLN A CA 1
ATOM 1388 C C . GLN A 1 177 ? 2.340 8.627 4.450 1.00 90.75 177 GLN A C 1
ATOM 1390 O O . GLN A 1 177 ? 1.731 8.252 3.436 1.00 90.75 177 GLN A O 1
ATOM 1395 N N . PRO A 1 178 ? 3.595 9.107 4.397 1.00 91.94 178 PRO A N 1
ATOM 1396 C CA . PRO A 1 178 ? 4.372 9.127 3.167 1.00 91.94 178 PRO A CA 1
ATOM 1397 C C . PRO A 1 178 ? 4.806 7.718 2.758 1.00 91.94 178 PRO A C 1
ATOM 1399 O O . PRO A 1 178 ? 5.072 6.849 3.594 1.00 91.94 178 PRO A O 1
ATOM 1402 N N . TYR A 1 179 ? 4.887 7.502 1.450 1.00 93.88 179 TYR A N 1
ATOM 1403 C CA . TYR A 1 179 ? 5.425 6.287 0.860 1.00 93.88 179 TYR A CA 1
ATOM 1404 C C . TYR A 1 179 ? 6.025 6.560 -0.520 1.00 93.88 179 TYR A C 1
ATOM 1406 O O . TYR A 1 179 ? 5.658 7.526 -1.193 1.00 93.88 179 TYR A O 1
ATOM 1414 N N . ILE A 1 180 ? 6.926 5.685 -0.959 1.00 92.44 180 ILE A N 1
ATOM 1415 C CA . ILE A 1 180 ? 7.463 5.702 -2.319 1.00 92.44 180 ILE A CA 1
ATOM 1416 C C . ILE A 1 180 ? 6.926 4.509 -3.090 1.00 92.44 180 ILE A C 1
ATOM 1418 O O . ILE A 1 180 ? 6.921 3.373 -2.617 1.00 92.44 180 ILE A O 1
ATOM 1422 N N . HIS A 1 181 ? 6.443 4.792 -4.294 1.00 89.75 181 HIS A N 1
ATOM 1423 C CA . HIS A 1 181 ? 5.976 3.781 -5.224 1.00 89.75 181 HIS A CA 1
ATOM 1424 C C . HIS A 1 181 ? 6.182 4.265 -6.656 1.00 89.75 181 HIS A C 1
ATOM 1426 O O . HIS A 1 181 ? 5.894 5.423 -6.971 1.00 89.75 181 HIS A O 1
ATOM 1432 N N . ASN A 1 182 ? 6.682 3.381 -7.519 1.00 88.38 182 ASN A N 1
ATOM 1433 C CA . ASN A 1 182 ? 6.948 3.677 -8.927 1.00 88.38 182 ASN A CA 1
ATOM 1434 C C . ASN A 1 182 ? 7.786 4.963 -9.135 1.00 88.38 182 ASN A C 1
ATOM 1436 O O . ASN A 1 182 ? 7.443 5.832 -9.940 1.00 88.38 182 ASN A O 1
ATOM 1440 N N . GLY A 1 183 ? 8.847 5.141 -8.337 1.00 88.50 183 GLY A N 1
ATOM 1441 C CA . GLY A 1 183 ? 9.723 6.316 -8.396 1.00 88.50 183 GLY A CA 1
ATOM 1442 C C . GLY A 1 183 ? 9.085 7.639 -7.965 1.00 88.50 183 GLY A C 1
ATOM 1443 O O . GLY A 1 183 ? 9.585 8.702 -8.331 1.00 88.50 183 GLY A O 1
ATOM 1444 N N . ARG A 1 184 ? 7.971 7.614 -7.225 1.00 90.75 184 ARG A N 1
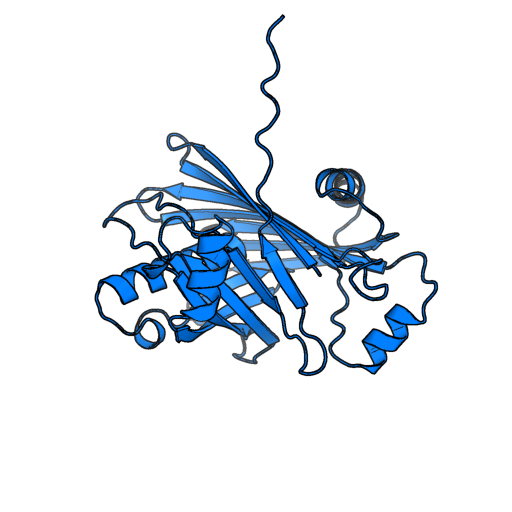ATOM 1445 C CA . ARG A 1 184 ? 7.257 8.822 -6.789 1.00 90.75 184 ARG A CA 1
ATOM 1446 C C . ARG A 1 184 ? 7.052 8.821 -5.284 1.00 90.75 184 ARG A C 1
ATOM 1448 O O . ARG A 1 184 ? 6.566 7.836 -4.737 1.00 90.75 184 ARG A O 1
ATOM 1455 N N . LEU A 1 185 ? 7.340 9.959 -4.653 1.00 91.31 185 LEU A N 1
ATOM 1456 C CA . LEU A 1 185 ? 6.914 10.246 -3.288 1.00 91.31 185 LEU A CA 1
ATOM 1457 C C . LEU A 1 185 ? 5.425 10.613 -3.287 1.00 91.31 185 LEU A C 1
ATOM 1459 O O . LEU A 1 185 ? 5.000 11.571 -3.942 1.00 91.31 185 LEU A O 1
ATOM 1463 N N . LEU A 1 186 ? 4.646 9.827 -2.557 1.00 92.19 186 LEU A N 1
ATOM 1464 C CA . LEU A 1 186 ? 3.204 9.948 -2.406 1.00 92.19 186 LEU A CA 1
ATOM 1465 C C . LEU A 1 186 ? 2.847 9.911 -0.916 1.00 92.19 186 LEU A C 1
ATOM 1467 O O . LEU A 1 186 ? 3.670 9.569 -0.071 1.00 92.19 186 LEU A O 1
ATOM 1471 N N . ARG A 1 187 ? 1.602 10.243 -0.578 1.00 92.38 187 ARG A N 1
ATOM 1472 C CA . ARG A 1 187 ? 1.074 10.081 0.781 1.00 92.38 187 ARG A CA 1
ATOM 1473 C C . ARG A 1 187 ? -0.326 9.495 0.775 1.00 92.38 187 ARG A C 1
ATOM 1475 O O . ARG A 1 187 ? -1.160 9.865 -0.058 1.00 92.38 187 ARG A O 1
ATOM 1482 N N . PHE A 1 188 ? -0.579 8.611 1.730 1.00 93.75 188 PHE A N 1
ATOM 1483 C CA . PHE A 1 188 ? -1.925 8.203 2.103 1.00 93.75 188 PHE A CA 1
ATOM 1484 C C . PHE A 1 188 ? -2.549 9.308 2.951 1.00 93.75 188 PHE A C 1
ATOM 1486 O O . PHE A 1 188 ? -1.988 9.675 3.975 1.00 93.75 188 PHE A O 1
ATOM 1493 N N . GLU A 1 189 ? -3.699 9.832 2.536 1.00 93.88 189 GLU A N 1
ATOM 1494 C CA . GLU A 1 189 ? -4.536 10.724 3.338 1.00 93.88 189 GLU A CA 1
ATOM 1495 C C . GLU A 1 189 ? -5.837 9.999 3.692 1.00 93.88 189 GLU A C 1
ATOM 1497 O O . GLU A 1 189 ? -6.624 9.667 2.798 1.00 93.88 189 GLU A O 1
ATOM 1502 N N . LEU A 1 190 ? -6.087 9.755 4.984 1.00 95.25 190 LEU A N 1
ATOM 1503 C CA . LEU A 1 190 ? -7.358 9.178 5.420 1.00 95.25 190 LEU A CA 1
ATOM 1504 C C . LEU A 1 190 ? -8.466 10.226 5.283 1.00 95.25 190 LEU A C 1
ATOM 1506 O O . LEU A 1 190 ? -8.513 11.221 6.004 1.00 95.25 190 LEU A O 1
ATOM 1510 N N . ARG A 1 191 ? -9.407 9.986 4.370 1.00 93.44 191 ARG A N 1
ATOM 1511 C CA . ARG A 1 191 ? -10.544 10.882 4.141 1.00 93.44 191 ARG A CA 1
ATOM 1512 C C . ARG A 1 191 ? -11.726 10.546 5.039 1.00 93.44 191 ARG A C 1
ATOM 1514 O O . ARG A 1 191 ? -12.398 11.450 5.543 1.00 93.44 191 ARG A O 1
ATOM 1521 N N . LYS A 1 192 ? -12.023 9.256 5.181 1.00 94.56 192 LYS A N 1
ATOM 1522 C CA . LYS A 1 192 ? -13.191 8.770 5.915 1.00 94.56 192 LYS A CA 1
ATOM 1523 C C . LYS A 1 192 ? -12.910 7.405 6.518 1.00 94.56 192 LYS A C 1
ATOM 1525 O O . LYS A 1 192 ? -12.321 6.542 5.875 1.00 94.56 192 LYS A O 1
ATOM 1530 N N . ILE A 1 193 ? -13.426 7.208 7.721 1.00 95.25 193 ILE A N 1
ATOM 1531 C CA . ILE A 1 193 ? -13.541 5.917 8.384 1.00 95.25 193 ILE A CA 1
ATOM 1532 C C . ILE A 1 193 ? -14.997 5.730 8.805 1.00 95.25 193 ILE A C 1
ATOM 1534 O O . ILE A 1 193 ? -15.644 6.671 9.262 1.00 95.25 193 ILE A O 1
ATOM 1538 N N . ALA A 1 194 ? -15.549 4.540 8.589 1.00 96.12 194 ALA A N 1
ATOM 1539 C CA . ALA A 1 194 ? -16.911 4.221 9.001 1.00 96.12 194 ALA A CA 1
ATOM 1540 C C . ALA A 1 194 ? -17.079 2.725 9.279 1.00 96.12 194 ALA A C 1
ATOM 1542 O O . ALA A 1 194 ? -16.351 1.894 8.730 1.00 96.12 194 ALA A O 1
ATOM 1543 N N . ARG A 1 195 ? -18.083 2.384 10.092 1.00 96.00 195 ARG A N 1
ATOM 1544 C CA . ARG A 1 195 ? -18.649 1.031 10.111 1.00 96.00 195 ARG A CA 1
ATOM 1545 C C . ARG A 1 195 ? -19.451 0.800 8.828 1.00 96.00 195 ARG A C 1
ATOM 1547 O O . ARG A 1 195 ? -20.008 1.736 8.258 1.00 96.00 195 ARG A O 1
ATOM 1554 N N . ASP A 1 196 ? -19.485 -0.445 8.377 1.00 95.50 196 ASP A N 1
ATOM 1555 C CA . ASP A 1 196 ? -20.274 -0.885 7.226 1.00 95.50 196 ASP A CA 1
ATOM 1556 C C . ASP A 1 196 ? -20.971 -2.189 7.610 1.00 95.50 196 ASP A C 1
ATOM 1558 O O . ASP A 1 196 ? -20.465 -3.278 7.356 1.00 95.50 196 ASP A O 1
ATOM 1562 N N . GLU A 1 197 ? -22.100 -2.067 8.310 1.00 95.19 197 GLU A N 1
ATOM 1563 C CA . GLU A 1 197 ? -22.823 -3.204 8.899 1.00 95.19 197 GLU A CA 1
ATOM 1564 C C . GLU A 1 197 ? -23.283 -4.201 7.836 1.00 95.19 197 GLU A C 1
ATOM 1566 O O . GLU A 1 197 ? -23.221 -5.412 8.038 1.00 95.19 197 GLU A O 1
ATOM 1571 N N . LYS A 1 198 ? -23.667 -3.694 6.659 1.00 94.62 198 LYS A N 1
ATOM 1572 C CA . LYS A 1 198 ? -24.067 -4.531 5.529 1.00 94.62 198 LYS A CA 1
ATOM 1573 C C . LYS A 1 198 ? -22.906 -5.403 5.055 1.00 94.62 198 LYS A C 1
ATOM 1575 O O . LYS A 1 198 ? -23.083 -6.611 4.906 1.00 94.62 198 LYS A O 1
ATOM 1580 N N . ARG A 1 199 ? -21.727 -4.812 4.821 1.00 93.12 199 ARG A N 1
ATOM 1581 C CA . ARG A 1 199 ? -20.541 -5.582 4.410 1.00 93.12 199 ARG A CA 1
ATOM 1582 C C . ARG A 1 199 ? -19.993 -6.448 5.534 1.00 93.12 199 ARG A C 1
ATOM 1584 O O . ARG A 1 199 ? -19.525 -7.540 5.249 1.00 93.12 199 ARG A O 1
ATOM 1591 N N . ALA A 1 200 ? -20.091 -6.007 6.785 1.00 94.62 200 ALA A N 1
ATOM 1592 C CA . ALA A 1 200 ? -19.721 -6.820 7.937 1.00 94.62 200 ALA A CA 1
ATOM 1593 C C . ALA A 1 200 ? -20.550 -8.106 7.987 1.00 94.62 200 ALA A C 1
ATOM 1595 O O . ALA A 1 200 ? -19.977 -9.186 8.068 1.00 94.62 200 ALA A O 1
ATOM 1596 N N . ALA A 1 201 ? -21.875 -8.010 7.844 1.00 94.12 201 ALA A N 1
ATOM 1597 C CA . ALA A 1 201 ? -22.753 -9.177 7.816 1.00 94.12 201 ALA A CA 1
ATOM 1598 C C . ALA A 1 201 ? -22.505 -10.087 6.598 1.00 94.12 201 ALA A C 1
ATOM 1600 O O . ALA A 1 201 ? -22.539 -11.307 6.731 1.00 94.12 201 ALA A O 1
ATOM 1601 N N . GLU A 1 202 ? -22.255 -9.510 5.417 1.00 92.56 202 GLU A N 1
ATOM 1602 C CA . GLU A 1 202 ? -21.893 -10.253 4.197 1.00 92.56 202 GLU A CA 1
ATOM 1603 C C . GLU A 1 202 ? -20.600 -11.050 4.393 1.00 92.56 202 GLU A C 1
ATOM 1605 O O . GLU A 1 202 ? -20.614 -12.273 4.318 1.00 92.56 202 GLU A O 1
ATOM 1610 N N . TYR A 1 203 ? -19.504 -10.374 4.732 1.00 91.44 203 TYR A N 1
ATOM 1611 C CA . TYR A 1 203 ? -18.190 -11.004 4.847 1.00 91.44 203 TYR A CA 1
ATOM 1612 C C . TYR A 1 203 ? -18.089 -11.955 6.046 1.00 91.44 203 TYR A C 1
ATOM 1614 O O . TYR A 1 203 ? -17.349 -12.931 5.982 1.00 91.44 203 TYR A O 1
ATOM 1622 N N . ALA A 1 204 ? -18.832 -11.703 7.129 1.00 91.69 204 ALA A N 1
ATOM 1623 C CA . ALA A 1 204 ? -18.934 -12.637 8.247 1.00 91.69 204 ALA A CA 1
ATOM 1624 C C . ALA A 1 204 ? -19.623 -13.942 7.831 1.00 91.69 204 ALA A C 1
ATOM 1626 O O . ALA A 1 204 ? -19.140 -15.021 8.167 1.00 91.69 204 ALA A O 1
ATOM 1627 N N . ARG A 1 205 ? -20.725 -13.853 7.069 1.00 90.62 205 ARG A N 1
ATOM 1628 C CA . ARG A 1 205 ? -21.434 -15.029 6.540 1.00 90.62 205 ARG A CA 1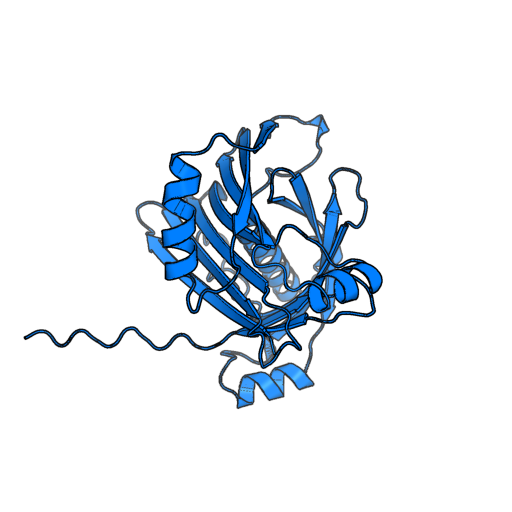
ATOM 1629 C C . ARG A 1 205 ? -20.536 -15.865 5.630 1.00 90.62 205 ARG A C 1
ATOM 1631 O O . ARG A 1 205 ? -20.589 -17.087 5.693 1.00 90.62 205 ARG A O 1
ATOM 1638 N N . ASP A 1 206 ? -19.700 -15.200 4.839 1.00 86.50 206 ASP A N 1
ATOM 1639 C CA . ASP A 1 206 ? -18.767 -15.842 3.909 1.00 86.50 206 ASP A CA 1
ATOM 1640 C C . ASP A 1 206 ? -17.473 -16.334 4.600 1.00 86.50 206 ASP A C 1
ATOM 1642 O O . ASP A 1 206 ? -16.581 -16.876 3.946 1.00 86.50 206 ASP A O 1
ATOM 1646 N N . GLY A 1 207 ? -17.361 -16.168 5.927 1.00 87.12 207 GLY A N 1
ATOM 1647 C CA . GLY A 1 207 ? -16.235 -16.648 6.733 1.00 87.12 207 GLY A CA 1
ATOM 1648 C C . GLY A 1 207 ? -14.940 -15.852 6.551 1.00 87.12 207 GLY A C 1
ATOM 1649 O O . GLY A 1 207 ? -13.858 -16.372 6.814 1.00 87.12 207 GLY A O 1
ATOM 1650 N N . TRP A 1 208 ? -15.015 -14.607 6.074 1.00 86.88 208 TRP A N 1
ATOM 1651 C CA . TRP A 1 208 ? -13.837 -13.773 5.798 1.00 86.88 208 TRP A CA 1
ATOM 1652 C C . TRP A 1 208 ? -13.414 -12.873 6.958 1.00 86.88 208 TRP A C 1
ATOM 1654 O O . TRP A 1 208 ? -12.389 -12.200 6.842 1.00 86.88 208 TRP A O 1
ATOM 1664 N N . LEU A 1 209 ? -14.204 -12.822 8.034 1.00 90.06 209 LEU A N 1
ATOM 1665 C CA . LEU A 1 209 ? -13.947 -11.979 9.199 1.00 90.06 209 LEU A CA 1
ATOM 1666 C C . LEU A 1 209 ? -13.749 -12.819 10.455 1.00 90.06 209 LEU A C 1
ATOM 1668 O O . LEU A 1 209 ? -14.586 -13.668 10.754 1.00 90.06 209 LEU A O 1
ATOM 1672 N N . ASP A 1 210 ? -12.706 -12.505 11.226 1.00 90.00 210 ASP A N 1
ATOM 1673 C CA . ASP A 1 210 ? -12.546 -13.037 12.585 1.00 90.00 210 ASP A CA 1
ATOM 1674 C C . ASP A 1 210 ? -13.481 -12.284 13.560 1.00 90.00 210 ASP A C 1
ATOM 1676 O O . ASP A 1 210 ? -14.127 -12.887 14.414 1.00 90.00 210 ASP A O 1
ATOM 1680 N N . ASN A 1 211 ? -13.565 -10.952 13.434 1.00 92.44 211 ASN A N 1
ATOM 1681 C CA . ASN A 1 211 ? -14.416 -10.080 14.243 1.00 92.44 211 ASN A CA 1
ATOM 1682 C C . ASN A 1 211 ? -15.185 -9.069 13.362 1.00 92.44 211 ASN A C 1
ATOM 1684 O O . ASN A 1 211 ? -14.634 -8.032 12.972 1.00 92.44 211 ASN A O 1
ATOM 1688 N N . PRO A 1 212 ? -16.483 -9.304 13.094 1.00 94.00 212 PRO A N 1
ATOM 1689 C CA . PRO A 1 212 ? -17.301 -8.405 12.279 1.00 94.00 212 PRO A CA 1
ATOM 1690 C C . PRO A 1 212 ? -17.434 -6.980 12.836 1.00 94.00 212 PRO A C 1
ATOM 1692 O O . PRO A 1 212 ? -17.496 -6.023 12.064 1.00 94.00 212 PRO A O 1
ATOM 1695 N N . GLU A 1 213 ? -17.420 -6.804 14.160 1.00 94.00 213 GLU A N 1
ATOM 1696 C CA . GLU A 1 213 ? -17.529 -5.484 14.799 1.00 94.00 213 GLU A CA 1
ATOM 1697 C C . GLU A 1 213 ? -16.266 -4.633 14.629 1.00 94.00 213 GLU A C 1
ATOM 1699 O O . GLU A 1 213 ? -16.315 -3.400 14.727 1.00 94.00 213 GLU A O 1
ATOM 1704 N N . ALA A 1 214 ? -15.130 -5.276 14.353 1.00 94.75 214 ALA A N 1
ATOM 1705 C CA . ALA A 1 214 ? -13.858 -4.624 14.071 1.00 94.75 214 ALA A CA 1
ATOM 1706 C C . ALA A 1 214 ? -13.737 -4.164 12.611 1.00 94.75 214 ALA A C 1
ATOM 1708 O O . ALA A 1 214 ? -12.817 -3.407 12.283 1.00 94.75 214 ALA A O 1
ATOM 1709 N N . LEU A 1 215 ? -14.660 -4.569 11.729 1.00 97.06 215 LEU A N 1
ATOM 1710 C CA . LEU A 1 215 ? -14.620 -4.167 10.329 1.00 97.06 215 LEU A CA 1
ATOM 1711 C C . LEU A 1 215 ? -14.813 -2.654 10.199 1.00 97.06 215 LEU A C 1
ATOM 1713 O O . LEU A 1 215 ? -15.783 -2.066 10.694 1.00 97.06 215 LEU A O 1
ATOM 1717 N N . ARG A 1 216 ? -13.893 -2.011 9.486 1.00 96.88 216 ARG A N 1
ATOM 1718 C CA . ARG A 1 216 ? -14.006 -0.610 9.087 1.00 96.88 216 ARG A CA 1
ATOM 1719 C C . ARG A 1 216 ? -13.831 -0.479 7.589 1.00 96.88 216 ARG A C 1
ATOM 1721 O O . ARG A 1 216 ? -13.015 -1.165 6.977 1.00 96.88 216 ARG A O 1
ATOM 1728 N N . ARG A 1 217 ? -14.595 0.449 7.019 1.00 97.31 217 ARG A N 1
ATOM 1729 C CA . ARG A 1 217 ? -14.394 0.958 5.670 1.00 97.31 217 ARG A CA 1
ATOM 1730 C C . ARG A 1 217 ? -13.516 2.200 5.755 1.00 97.31 217 ARG A C 1
ATOM 1732 O O . ARG A 1 217 ? -13.948 3.210 6.314 1.00 97.31 217 ARG A O 1
ATOM 1739 N N . LEU A 1 218 ? -12.312 2.107 5.209 1.00 96.12 218 LEU A N 1
ATOM 1740 C CA . LEU A 1 218 ? -11.352 3.202 5.106 1.00 96.12 218 LEU A CA 1
ATOM 1741 C C . LEU A 1 218 ? -11.416 3.778 3.696 1.00 96.12 218 LEU A C 1
ATOM 1743 O O . LEU A 1 218 ? -11.363 3.024 2.729 1.00 96.12 218 LEU A O 1
ATOM 1747 N N . GLU A 1 219 ? -11.533 5.095 3.568 1.00 95.38 219 GLU A N 1
ATOM 1748 C CA . GLU A 1 219 ? -11.408 5.798 2.291 1.00 95.38 219 GLU A CA 1
ATOM 1749 C C . GLU A 1 219 ? -10.111 6.603 2.303 1.00 95.38 219 GLU A C 1
ATOM 1751 O O . GLU A 1 219 ? -9.973 7.549 3.084 1.00 95.38 219 GLU A O 1
ATOM 1756 N N . TYR A 1 220 ? -9.182 6.235 1.426 1.00 94.25 220 TYR A N 1
ATOM 1757 C CA . TYR A 1 220 ? -7.903 6.906 1.258 1.00 94.25 220 TYR A CA 1
ATOM 1758 C C . TYR A 1 220 ? -7.899 7.775 0.008 1.00 94.25 220 TYR A C 1
ATOM 1760 O O . TYR A 1 220 ? -8.435 7.403 -1.038 1.00 94.25 220 TYR A O 1
ATOM 1768 N N . ARG A 1 221 ? -7.230 8.920 0.116 1.00 92.94 221 ARG A N 1
ATOM 1769 C CA . ARG A 1 221 ? -6.763 9.720 -1.014 1.00 92.94 221 ARG A CA 1
ATOM 1770 C C . ARG A 1 221 ? -5.260 9.561 -1.132 1.00 92.94 221 ARG A C 1
ATOM 1772 O O . ARG A 1 221 ? -4.555 9.604 -0.128 1.00 92.94 221 ARG A O 1
ATOM 1779 N N . LEU A 1 222 ? -4.780 9.406 -2.353 1.00 91.88 222 LEU A N 1
ATOM 1780 C CA . LEU A 1 222 ? -3.366 9.478 -2.661 1.00 91.88 222 LEU A CA 1
ATOM 1781 C C . LEU A 1 222 ? -3.040 10.890 -3.092 1.00 91.88 222 LEU A C 1
ATOM 1783 O O . LEU A 1 222 ? -3.694 11.451 -3.972 1.00 91.88 222 LEU A O 1
ATOM 1787 N N . ARG A 1 223 ? -2.028 11.469 -2.461 1.00 91.75 223 ARG A N 1
ATOM 1788 C CA . ARG A 1 223 ? -1.563 12.815 -2.771 1.00 91.75 223 ARG A CA 1
ATOM 1789 C C . ARG A 1 223 ? -0.107 12.760 -3.197 1.00 91.75 223 ARG A C 1
ATOM 1791 O O . ARG A 1 223 ? 0.652 11.975 -2.637 1.00 91.75 223 ARG A O 1
ATOM 1798 N N . ASP A 1 224 ? 0.274 13.571 -4.173 1.00 90.38 224 ASP A N 1
ATOM 1799 C CA . ASP A 1 224 ? 1.685 13.745 -4.519 1.00 90.38 224 ASP A CA 1
ATOM 1800 C C . ASP A 1 224 ? 2.412 14.674 -3.532 1.00 90.38 224 ASP A C 1
ATOM 1802 O O . ASP A 1 224 ? 1.806 15.242 -2.618 1.00 90.38 224 ASP A O 1
ATOM 1806 N N . ALA A 1 225 ? 3.717 14.854 -3.742 1.00 84.06 225 ALA A N 1
ATOM 1807 C CA . ALA A 1 225 ? 4.555 15.752 -2.948 1.00 84.06 225 ALA A CA 1
ATOM 1808 C C . ALA A 1 225 ? 4.079 17.222 -2.942 1.00 84.06 225 ALA A C 1
ATOM 1810 O O . ALA A 1 225 ? 4.407 17.962 -2.019 1.00 84.06 225 ALA A O 1
ATOM 1811 N N . ARG A 1 226 ? 3.286 17.649 -3.940 1.00 86.12 226 ARG A N 1
ATOM 1812 C CA . ARG A 1 226 ? 2.686 18.995 -4.022 1.00 86.12 226 ARG A CA 1
ATOM 1813 C C . ARG A 1 226 ? 1.317 19.073 -3.337 1.00 86.12 226 ARG A C 1
ATOM 1815 O O . ARG A 1 226 ? 0.722 20.143 -3.267 1.00 86.12 226 ARG A O 1
ATOM 1822 N N . GLY A 1 227 ? 0.799 17.953 -2.834 1.00 86.81 227 GLY A N 1
ATOM 1823 C CA . GLY A 1 227 ? -0.525 17.855 -2.227 1.00 86.81 227 GLY A CA 1
ATOM 1824 C C . GLY A 1 227 ? -1.678 17.728 -3.227 1.00 86.81 227 GLY A C 1
ATOM 1825 O O . GLY A 1 227 ? -2.848 17.810 -2.833 1.00 86.81 227 GLY A O 1
ATOM 1826 N N . THR A 1 228 ? -1.385 17.477 -4.500 1.00 90.44 228 THR A N 1
ATOM 1827 C CA . THR A 1 228 ? -2.397 17.206 -5.527 1.00 90.44 228 THR A CA 1
ATOM 1828 C C . THR A 1 228 ? -2.972 15.815 -5.313 1.00 90.44 228 THR A C 1
ATOM 1830 O O . THR A 1 228 ? -2.219 14.873 -5.084 1.00 90.44 228 THR A O 1
ATOM 1833 N N . GLU A 1 229 ? -4.297 15.661 -5.371 1.00 90.69 229 GLU A N 1
ATOM 1834 C CA . GLU A 1 229 ? -4.929 14.334 -5.354 1.00 90.69 229 GLU A CA 1
ATOM 1835 C C . GLU A 1 229 ? -4.611 13.625 -6.668 1.00 90.69 229 GLU A C 1
ATOM 1837 O O . GLU A 1 229 ? -4.972 14.111 -7.735 1.00 90.69 229 GLU A O 1
ATOM 1842 N N . VAL A 1 230 ? -3.911 12.497 -6.584 1.00 87.56 230 VAL A N 1
ATOM 1843 C CA . VAL A 1 230 ? -3.528 11.688 -7.748 1.00 87.56 230 VAL A CA 1
ATOM 1844 C C . VAL A 1 230 ? -4.312 10.390 -7.842 1.00 87.56 230 VAL A C 1
ATOM 1846 O O . VAL A 1 230 ? -4.222 9.714 -8.869 1.00 87.56 230 VAL A O 1
ATOM 1849 N N . ASP A 1 231 ? -4.998 10.003 -6.761 1.00 86.31 231 ASP A N 1
ATOM 1850 C CA . ASP A 1 231 ? -5.872 8.836 -6.732 1.00 86.31 231 ASP A CA 1
ATOM 1851 C C . ASP A 1 231 ? -6.740 8.750 -5.468 1.00 86.31 231 ASP A C 1
ATOM 1853 O O . ASP A 1 231 ? -6.547 9.495 -4.503 1.00 86.31 231 ASP A O 1
ATOM 1857 N N . ARG A 1 232 ? -7.639 7.763 -5.438 1.00 90.06 232 ARG A N 1
ATOM 1858 C CA . ARG A 1 232 ? -8.404 7.351 -4.262 1.00 90.06 232 ARG A CA 1
ATOM 1859 C C . ARG A 1 232 ? -8.789 5.878 -4.317 1.00 90.06 232 ARG A C 1
ATOM 1861 O O . ARG A 1 232 ? -9.072 5.318 -5.372 1.00 90.06 232 ARG A O 1
ATOM 1868 N N . PHE A 1 233 ? -8.881 5.265 -3.147 1.00 90.75 233 PHE A N 1
ATOM 1869 C CA . PHE A 1 233 ? -9.339 3.887 -3.011 1.00 90.75 233 PHE A CA 1
ATOM 1870 C C . PHE A 1 233 ? -10.025 3.675 -1.664 1.00 90.75 233 PHE A C 1
ATOM 1872 O O . PHE A 1 233 ? -9.900 4.480 -0.737 1.00 90.75 233 PHE A O 1
ATOM 1879 N N . LYS A 1 234 ? -10.779 2.582 -1.560 1.00 94.56 234 LYS A N 1
ATOM 1880 C CA . LYS A 1 234 ? -11.450 2.165 -0.329 1.00 94.56 234 LYS A CA 1
ATOM 1881 C C . LYS A 1 234 ? -10.965 0.784 0.080 1.00 94.56 234 LYS A C 1
ATOM 1883 O O . LYS A 1 234 ? -10.779 -0.080 -0.773 1.00 94.56 234 LYS A O 1
ATOM 1888 N N . LEU A 1 235 ? -10.803 0.570 1.378 1.00 94.94 235 LEU A N 1
ATOM 1889 C CA . LEU A 1 235 ? -10.468 -0.724 1.962 1.00 94.94 235 LEU A CA 1
ATOM 1890 C C . LEU A 1 235 ? -11.526 -1.122 2.979 1.00 94.94 235 LEU A C 1
ATOM 1892 O O . LEU A 1 235 ? -12.031 -0.280 3.718 1.00 94.94 235 LEU A O 1
ATOM 1896 N N . TRP A 1 236 ? -11.809 -2.417 3.050 1.00 96.44 236 TRP A N 1
ATOM 1897 C CA . TRP A 1 236 ? -12.517 -3.019 4.173 1.00 96.44 236 TRP A CA 1
ATOM 1898 C C . TRP A 1 236 ? -11.531 -3.879 4.938 1.00 96.44 236 TRP A C 1
ATOM 1900 O O . TRP A 1 236 ? -10.954 -4.807 4.371 1.00 96.44 236 TRP A O 1
ATOM 1910 N N . VAL A 1 237 ? -11.323 -3.553 6.207 1.00 95.25 237 VAL A N 1
ATOM 1911 C CA . VAL A 1 237 ? -10.281 -4.171 7.024 1.00 95.25 237 VAL A CA 1
ATOM 1912 C C . VAL A 1 237 ? -10.740 -4.324 8.467 1.00 95.25 237 VAL A C 1
ATOM 1914 O O . VAL A 1 237 ? -11.424 -3.453 9.007 1.00 95.25 237 VAL A O 1
ATOM 1917 N N . GLU A 1 238 ? -10.382 -5.445 9.088 1.00 95.06 238 GLU A N 1
ATOM 1918 C CA . GLU A 1 238 ? -10.531 -5.628 10.529 1.00 95.06 238 GLU A CA 1
ATOM 1919 C C . GLU A 1 238 ? -9.421 -4.861 11.248 1.00 95.06 238 GLU A C 1
ATOM 1921 O O . GLU A 1 238 ? -8.248 -5.259 11.228 1.00 95.06 238 GLU A O 1
ATOM 1926 N N . LEU A 1 239 ? -9.788 -3.740 11.870 1.00 95.00 239 LEU A N 1
ATOM 1927 C CA . LEU A 1 239 ? -8.846 -2.955 12.656 1.00 95.00 239 LEU A CA 1
ATOM 1928 C C . LEU A 1 239 ? -8.617 -3.596 14.019 1.00 95.00 239 LEU A C 1
ATOM 1930 O O . LEU A 1 239 ? -9.537 -4.068 14.680 1.00 95.00 239 LEU A O 1
ATOM 1934 N N . ARG A 1 240 ? -7.354 -3.610 14.429 1.00 93.62 240 ARG A N 1
ATOM 1935 C CA . ARG A 1 240 ? -6.857 -4.284 15.628 1.00 93.62 240 ARG A CA 1
ATOM 1936 C C . ARG A 1 240 ? -5.780 -3.403 16.237 1.00 93.62 240 ARG A C 1
ATOM 1938 O O . ARG A 1 240 ? -4.727 -3.217 15.634 1.00 93.62 240 ARG A O 1
ATOM 1945 N N . ALA A 1 241 ? -6.068 -2.821 17.391 1.00 92.06 241 ALA A N 1
ATOM 1946 C CA . ALA A 1 241 ? -5.063 -2.041 18.092 1.00 92.06 241 ALA A CA 1
ATOM 1947 C C . ALA A 1 241 ? -3.901 -2.946 18.517 1.00 92.06 241 ALA A C 1
ATOM 1949 O O . ALA A 1 241 ? -4.103 -4.101 18.903 1.00 92.06 241 ALA A O 1
ATOM 1950 N N . SER A 1 242 ? -2.689 -2.419 18.415 1.00 89.25 242 SER A N 1
ATOM 1951 C CA . SER A 1 242 ? -1.480 -3.088 18.879 1.00 89.25 242 SER A CA 1
ATOM 1952 C C . SER A 1 242 ? -1.295 -2.855 20.372 1.00 89.25 242 SER A C 1
ATOM 1954 O O . SER A 1 242 ? -1.622 -1.781 20.881 1.00 89.25 242 SER A O 1
ATOM 1956 N N . SER A 1 243 ? -0.691 -3.811 21.074 1.00 86.00 243 SER A N 1
ATOM 1957 C CA . SER A 1 243 ? -0.191 -3.538 22.421 1.00 86.00 243 SER A CA 1
ATOM 1958 C C . SER A 1 243 ? 0.933 -2.490 22.365 1.00 86.00 243 SER A C 1
ATOM 1960 O O . SER A 1 243 ? 1.736 -2.517 21.427 1.00 86.00 243 SER A O 1
ATOM 1962 N N . PRO A 1 244 ? 1.026 -1.574 23.348 1.00 78.88 244 PRO A N 1
ATOM 1963 C CA . PRO A 1 244 ? 2.134 -0.629 23.422 1.00 78.88 244 PRO A CA 1
ATOM 1964 C C . PRO A 1 244 ? 3.483 -1.354 23.400 1.00 78.88 244 PRO A C 1
ATOM 1966 O O . PRO A 1 244 ? 3.692 -2.307 24.149 1.00 78.88 244 PRO A O 1
ATOM 1969 N N . GLY A 1 245 ? 4.394 -0.899 22.540 1.00 73.94 245 GLY A N 1
ATOM 1970 C CA . GLY A 1 245 ? 5.736 -1.470 22.434 1.00 73.94 245 GLY A CA 1
ATOM 1971 C C . GLY A 1 245 ? 5.818 -2.829 21.733 1.00 73.94 245 GLY A C 1
ATOM 1972 O O . GLY A 1 245 ? 6.864 -3.463 21.831 1.00 73.94 245 GLY A O 1
ATOM 1973 N N . ASP A 1 246 ? 4.768 -3.284 21.036 1.00 84.00 246 ASP A N 1
ATOM 1974 C CA . ASP A 1 246 ? 4.865 -4.422 20.115 1.00 84.00 246 ASP A CA 1
ATOM 1975 C C . ASP A 1 246 ? 5.514 -3.970 18.793 1.00 84.00 246 ASP A C 1
ATOM 1977 O O . ASP A 1 246 ? 4.870 -3.259 18.019 1.00 84.00 246 ASP A O 1
ATOM 1981 N N . PRO A 1 247 ? 6.768 -4.365 18.491 1.00 77.69 247 PRO A N 1
ATOM 1982 C CA . PRO A 1 247 ? 7.393 -4.024 17.218 1.00 77.69 247 PRO A CA 1
ATOM 1983 C C . PRO A 1 247 ? 6.834 -4.852 16.054 1.00 77.69 247 PRO A C 1
ATOM 1985 O O . PRO A 1 247 ? 7.113 -4.552 14.900 1.00 77.69 247 PRO A O 1
ATOM 1988 N N . PHE A 1 248 ? 6.044 -5.899 16.320 1.00 76.75 248 PHE A N 1
ATOM 1989 C CA . PHE A 1 248 ? 5.483 -6.786 15.303 1.00 76.75 248 PHE A CA 1
ATOM 1990 C C . PHE A 1 248 ? 3.968 -6.945 15.447 1.00 76.75 248 PHE A C 1
ATOM 1992 O O . PHE A 1 248 ? 3.489 -8.089 15.484 1.00 76.75 248 PHE A O 1
ATOM 1999 N N . PRO A 1 249 ? 3.182 -5.854 15.389 1.00 85.56 249 PRO A N 1
ATOM 2000 C CA . PRO A 1 249 ? 1.739 -5.976 15.472 1.00 85.56 249 PRO A CA 1
ATOM 2001 C C . PRO A 1 249 ? 1.209 -6.843 14.330 1.00 85.56 249 PRO A C 1
ATOM 2003 O O . PRO A 1 249 ? 1.796 -6.897 13.236 1.00 85.56 249 PRO A O 1
ATOM 2006 N N . ARG A 1 250 ? 0.123 -7.581 14.590 1.00 86.00 250 ARG A N 1
ATOM 2007 C CA . ARG A 1 250 ? -0.500 -8.449 13.579 1.00 86.00 250 ARG A CA 1
ATOM 2008 C C . ARG A 1 250 ? -0.910 -7.576 12.386 1.00 86.00 250 ARG A C 1
ATOM 2010 O O . ARG A 1 250 ? -1.655 -6.623 12.591 1.00 86.00 250 ARG A O 1
ATOM 2017 N N . PRO A 1 251 ? -0.471 -7.895 11.157 1.00 87.69 251 PRO A N 1
ATOM 2018 C CA . PRO A 1 251 ? -0.748 -7.042 10.014 1.00 87.69 251 PRO A CA 1
ATOM 2019 C C . PRO A 1 251 ? -2.246 -6.970 9.718 1.00 87.69 251 PRO A C 1
ATOM 2021 O O . PRO A 1 251 ? -2.987 -7.952 9.859 1.00 87.69 251 PRO A O 1
ATOM 2024 N N . HIS A 1 252 ? -2.669 -5.804 9.253 1.00 90.81 252 HIS A N 1
ATOM 2025 C CA . HIS A 1 252 ? -4.005 -5.553 8.749 1.00 90.81 252 HIS A CA 1
ATOM 2026 C C . HIS A 1 252 ? -4.087 -6.055 7.311 1.00 90.81 252 HIS A C 1
ATOM 2028 O O . HIS A 1 252 ? -3.508 -5.470 6.400 1.00 90.81 252 HIS A O 1
ATOM 2034 N N . LEU A 1 253 ? -4.794 -7.157 7.083 1.00 88.56 253 LEU A N 1
ATOM 2035 C CA . LEU A 1 253 ? -5.023 -7.673 5.736 1.00 88.56 253 LEU A CA 1
ATOM 2036 C C . LEU A 1 253 ? -6.419 -7.237 5.282 1.00 88.56 253 LEU A C 1
ATOM 2038 O O . LEU A 1 253 ? -7.399 -7.696 5.875 1.00 88.56 253 LEU A O 1
ATOM 2042 N N . PRO A 1 254 ? -6.542 -6.362 4.266 1.00 90.81 254 PRO A N 1
ATOM 2043 C CA . PRO A 1 254 ? -7.844 -5.988 3.740 1.00 90.81 254 PRO A CA 1
ATOM 2044 C C . PRO A 1 254 ? -8.599 -7.218 3.234 1.00 90.81 254 PRO A C 1
ATOM 2046 O O . PRO A 1 254 ? -8.025 -8.111 2.611 1.00 90.81 254 PRO A O 1
ATOM 2049 N N . VAL A 1 255 ? -9.902 -7.243 3.484 1.00 90.94 255 VAL A N 1
ATOM 2050 C CA . VAL A 1 255 ? -10.828 -8.269 2.983 1.00 90.94 255 VAL A CA 1
ATOM 2051 C C . VAL A 1 255 ? -11.394 -7.862 1.630 1.00 90.94 255 VAL A C 1
ATOM 2053 O O . VAL A 1 255 ? -11.675 -8.702 0.782 1.00 90.94 255 VAL A O 1
ATOM 2056 N N . ALA A 1 256 ? -11.513 -6.560 1.392 1.00 89.94 256 ALA A N 1
ATOM 2057 C CA . ALA A 1 256 ? -11.872 -6.023 0.094 1.00 89.94 256 ALA A CA 1
ATOM 2058 C C . ALA A 1 256 ? -11.104 -4.735 -0.181 1.00 89.94 256 ALA A C 1
ATOM 2060 O O . ALA A 1 256 ? -10.836 -3.956 0.740 1.00 89.94 256 ALA A O 1
ATOM 2061 N N . TYR A 1 257 ? -10.821 -4.496 -1.457 1.00 88.19 257 TYR A N 1
ATOM 2062 C CA . TYR A 1 257 ? -10.389 -3.199 -1.949 1.00 88.19 257 TYR A CA 1
ATOM 2063 C C . TYR A 1 257 ? -11.330 -2.731 -3.053 1.00 88.19 257 TYR A C 1
ATOM 2065 O O . TYR A 1 257 ? -11.910 -3.521 -3.802 1.00 88.19 257 TYR A O 1
ATOM 2073 N N . GLU A 1 258 ? -11.482 -1.422 -3.149 1.00 87.94 258 GLU A N 1
ATOM 2074 C CA . GLU A 1 258 ? -12.206 -0.777 -4.225 1.00 87.94 258 GLU A CA 1
ATOM 2075 C C . GLU A 1 258 ? -11.397 0.387 -4.769 1.00 87.94 258 GLU A C 1
ATOM 2077 O O . GLU A 1 258 ? -10.936 1.242 -4.016 1.00 87.94 258 GLU A O 1
ATOM 2082 N N . TYR A 1 259 ? -11.257 0.408 -6.083 1.00 80.00 259 TYR A N 1
ATOM 2083 C CA . TYR A 1 259 ? -10.503 1.389 -6.830 1.00 80.00 259 TYR A CA 1
ATOM 2084 C C . TYR A 1 259 ? -11.422 2.109 -7.819 1.00 80.00 259 TYR A C 1
ATOM 2086 O O . TYR A 1 259 ? -12.197 1.463 -8.531 1.00 80.00 259 TYR A O 1
ATOM 2094 N N . GLU A 1 260 ? -11.356 3.440 -7.834 1.00 72.12 260 GLU A N 1
ATOM 2095 C CA . GLU A 1 260 ? -12.235 4.302 -8.634 1.00 72.12 260 GLU A CA 1
ATOM 2096 C C . GLU A 1 260 ? -11.406 5.426 -9.295 1.00 72.12 260 GLU A C 1
ATOM 2098 O O . GLU A 1 260 ? -11.439 6.570 -8.823 1.00 72.12 260 GLU A O 1
ATOM 2103 N N . PRO A 1 261 ? -10.628 5.099 -10.354 1.00 60.25 261 PRO A N 1
ATOM 2104 C CA . PRO A 1 261 ? -9.668 6.014 -10.985 1.00 60.25 261 PRO A CA 1
ATOM 2105 C C . PRO A 1 261 ? -10.347 7.223 -11.637 1.00 60.25 261 PRO A C 1
ATOM 2107 O O . PRO A 1 261 ? -9.782 8.311 -11.688 1.00 60.25 261 PRO A O 1
ATOM 2110 N N . ALA A 1 262 ? -11.588 7.050 -12.084 1.00 56.69 262 ALA A N 1
ATOM 2111 C CA . ALA A 1 262 ? -12.480 8.088 -12.575 1.00 56.69 262 ALA A CA 1
ATOM 2112 C C . ALA A 1 262 ? -13.912 7.531 -12.506 1.00 56.69 262 ALA A C 1
ATOM 2114 O O . ALA A 1 262 ? -14.100 6.319 -12.592 1.00 56.69 262 ALA A O 1
ATOM 2115 N N . GLY A 1 263 ? -14.923 8.383 -12.302 1.00 56.09 263 GLY A N 1
ATOM 2116 C CA . GLY A 1 263 ? -16.278 7.982 -11.866 1.00 56.09 263 GLY A CA 1
ATOM 2117 C C . GLY A 1 263 ? -17.068 7.021 -12.775 1.00 56.09 263 GLY A C 1
ATOM 2118 O O . GLY A 1 263 ? -18.216 6.716 -12.469 1.00 56.09 263 GLY A O 1
ATOM 2119 N N . TYR A 1 264 ? -16.485 6.550 -13.878 1.00 60.12 264 TYR A N 1
ATOM 2120 C CA . TYR A 1 264 ? -17.065 5.569 -14.796 1.00 60.12 264 TYR A CA 1
ATOM 2121 C C . TYR A 1 264 ? -16.519 4.138 -14.601 1.00 60.12 264 TYR A C 1
ATOM 2123 O O . TYR A 1 264 ? -17.163 3.193 -15.051 1.00 60.12 264 TYR A O 1
ATOM 2131 N N . LEU A 1 265 ? -15.378 3.940 -13.920 1.00 60.97 265 LEU A N 1
ATOM 2132 C CA . LEU A 1 265 ? -14.811 2.612 -13.652 1.00 60.97 265 LEU A CA 1
ATOM 2133 C C . LEU A 1 265 ? -14.693 2.371 -12.146 1.00 60.97 265 LEU A C 1
ATOM 2135 O O . LEU A 1 265 ? -13.982 3.079 -11.439 1.00 60.97 265 LEU A O 1
ATOM 2139 N N . ARG A 1 266 ? -15.361 1.321 -11.660 1.00 69.94 266 ARG A N 1
ATOM 2140 C CA . ARG A 1 266 ? -15.275 0.865 -10.269 1.00 69.94 266 ARG A CA 1
ATOM 2141 C C . ARG A 1 266 ? -14.770 -0.567 -10.238 1.00 69.94 266 ARG A C 1
ATOM 2143 O O . ARG A 1 266 ? -15.520 -1.506 -10.505 1.00 69.94 266 ARG A O 1
ATOM 2150 N N . LEU A 1 267 ? -13.503 -0.736 -9.879 1.00 71.12 267 LEU A N 1
ATOM 2151 C CA . LEU A 1 267 ? -12.912 -2.051 -9.672 1.00 71.12 267 LEU A CA 1
ATOM 2152 C C . LEU A 1 267 ? -13.052 -2.419 -8.205 1.00 71.12 267 LEU A C 1
ATOM 2154 O O . LEU A 1 267 ? -12.427 -1.811 -7.343 1.00 71.12 267 LEU A O 1
ATOM 2158 N N . ARG A 1 268 ? -13.874 -3.424 -7.917 1.00 78.44 268 ARG A N 1
ATOM 2159 C CA . ARG A 1 268 ? -13.934 -4.033 -6.591 1.00 78.44 268 ARG A CA 1
ATOM 2160 C C . ARG A 1 268 ? -13.300 -5.401 -6.665 1.00 78.44 268 ARG A C 1
ATOM 2162 O O . ARG A 1 268 ? -13.701 -6.221 -7.494 1.00 78.44 268 ARG A O 1
ATOM 2169 N N . ALA A 1 269 ? -12.376 -5.640 -5.751 1.00 77.25 269 ALA A N 1
ATOM 2170 C CA . ALA A 1 269 ? -11.868 -6.964 -5.518 1.00 77.25 269 ALA A CA 1
ATOM 2171 C C . ALA A 1 269 ? -12.053 -7.375 -4.072 1.00 77.25 269 ALA A C 1
ATOM 2173 O O . ALA A 1 269 ? -12.092 -6.565 -3.142 1.00 77.25 269 ALA A O 1
ATOM 2174 N N . VAL A 1 270 ? -12.174 -8.678 -3.916 1.00 79.19 270 VAL A N 1
ATOM 2175 C CA . VAL A 1 270 ? -12.377 -9.331 -2.642 1.00 79.19 270 VAL A CA 1
ATOM 2176 C C . VAL A 1 270 ? -11.264 -10.347 -2.468 1.00 79.19 270 VAL A C 1
ATOM 2178 O O . VAL A 1 270 ? -10.814 -10.963 -3.442 1.00 79.19 270 VAL A O 1
ATOM 2181 N N . ARG A 1 271 ? -10.786 -10.464 -1.233 1.00 79.69 271 ARG A N 1
ATOM 2182 C CA . ARG A 1 271 ? -9.728 -11.388 -0.870 1.00 79.69 271 ARG A CA 1
ATOM 2183 C C . ARG A 1 271 ? -10.242 -12.810 -1.031 1.00 79.69 271 ARG A C 1
ATOM 2185 O O . ARG A 1 271 ? -11.260 -13.167 -0.449 1.00 79.69 271 ARG A O 1
ATOM 2192 N N . VAL A 1 272 ? -9.510 -13.625 -1.776 1.00 73.00 272 VAL A N 1
ATOM 2193 C CA . VAL A 1 272 ? -9.802 -15.057 -1.870 1.00 73.00 272 VAL A CA 1
ATOM 2194 C C . VAL A 1 272 ? -8.970 -15.790 -0.813 1.00 73.00 272 VAL A C 1
ATOM 2196 O O . VAL A 1 272 ? -7.774 -15.495 -0.676 1.00 73.00 272 VAL A O 1
ATOM 2199 N N . PRO A 1 273 ? -9.564 -16.716 -0.036 1.00 64.69 273 PRO A N 1
ATOM 2200 C CA . PRO A 1 273 ? -8.808 -17.580 0.856 1.00 64.69 273 PRO A CA 1
ATOM 2201 C C . PRO A 1 273 ? -7.750 -18.345 0.064 1.00 64.69 273 PRO A C 1
ATOM 2203 O O . PRO A 1 273 ? -8.023 -18.919 -0.988 1.0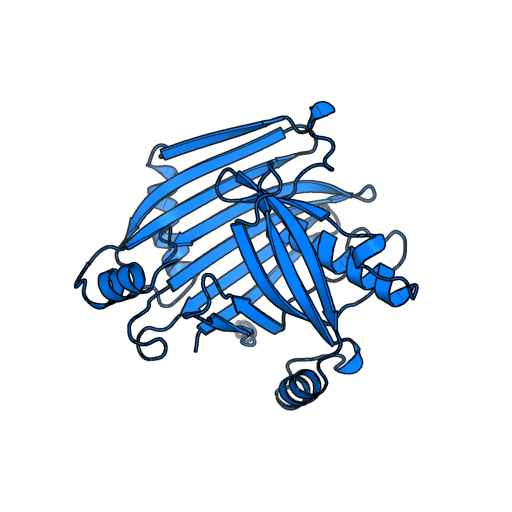0 64.69 273 PRO A O 1
ATOM 2206 N N . VAL A 1 274 ? -6.527 -18.354 0.572 1.00 59.16 274 VAL A N 1
ATOM 2207 C CA . VAL A 1 274 ? -5.465 -19.179 0.003 1.00 59.16 274 VAL A CA 1
ATOM 2208 C C . VAL A 1 274 ? -5.673 -20.581 0.553 1.00 59.16 274 VAL A C 1
ATOM 2210 O O . VAL A 1 274 ? -5.644 -20.751 1.772 1.00 59.16 274 VAL A O 1
ATOM 2213 N N . ALA A 1 275 ? -5.895 -21.570 -0.315 1.00 45.16 275 ALA A N 1
ATOM 2214 C CA . ALA A 1 275 ? -5.849 -22.966 0.105 1.00 45.16 275 ALA A CA 1
ATOM 2215 C C . ALA A 1 275 ? -4.490 -23.220 0.772 1.00 45.16 275 ALA A C 1
ATOM 2217 O O . ALA A 1 275 ? -3.453 -22.841 0.220 1.00 45.16 275 ALA A O 1
ATOM 2218 N N . ALA A 1 276 ? -4.490 -23.799 1.977 1.00 32.69 276 ALA A N 1
ATOM 2219 C CA . ALA A 1 276 ? -3.247 -24.201 2.622 1.00 32.69 276 ALA A CA 1
ATOM 2220 C C . ALA A 1 276 ? -2.453 -25.077 1.637 1.00 32.69 276 ALA A C 1
ATOM 2222 O O . ALA A 1 276 ? -3.075 -25.892 0.946 1.00 32.69 276 ALA A O 1
ATOM 2223 N N . PRO A 1 277 ? -1.120 -24.914 1.527 1.00 34.81 277 PRO A N 1
ATOM 2224 C CA . PRO A 1 277 ? -0.330 -25.834 0.725 1.00 34.81 277 PRO A CA 1
ATOM 2225 C C . PRO A 1 277 ? -0.662 -27.245 1.203 1.00 34.81 277 PRO A C 1
ATOM 2227 O O . PRO A 1 277 ? -0.626 -27.503 2.410 1.00 34.81 277 PRO A O 1
ATOM 2230 N N . ALA A 1 278 ? -1.066 -28.113 0.270 1.00 30.62 278 ALA A N 1
ATOM 2231 C CA . ALA A 1 278 ? -1.313 -29.512 0.569 1.00 30.62 278 ALA A CA 1
ATOM 2232 C C . ALA A 1 278 ? -0.105 -30.014 1.356 1.00 30.62 278 ALA A C 1
ATOM 2234 O O . ALA A 1 278 ? 1.032 -29.838 0.909 1.00 30.62 278 ALA A O 1
ATOM 2235 N N . SER A 1 279 ? -0.346 -30.533 2.561 1.00 32.00 279 SER A N 1
ATOM 2236 C CA . SER A 1 279 ? 0.699 -31.169 3.346 1.00 32.00 279 SER A CA 1
ATOM 2237 C C . SER A 1 279 ? 1.386 -32.155 2.418 1.00 32.00 279 SER A C 1
ATOM 2239 O O . SER A 1 279 ? 0.740 -33.077 1.920 1.00 32.00 279 SER A O 1
ATOM 2241 N N . SER A 1 280 ? 2.661 -31.917 2.123 1.00 36.47 280 SER A N 1
ATOM 2242 C CA . SER A 1 280 ? 3.478 -32.920 1.474 1.00 36.47 280 SER A CA 1
ATOM 2243 C C . SER A 1 280 ? 3.476 -34.113 2.415 1.00 36.47 280 SER A C 1
ATOM 2245 O O . SER A 1 280 ? 4.097 -34.089 3.481 1.00 36.47 280 SER A O 1
ATOM 2247 N N . ASP A 1 281 ? 2.684 -35.121 2.059 1.00 33.53 281 ASP A N 1
ATOM 2248 C CA . ASP A 1 281 ? 2.758 -36.425 2.680 1.00 33.53 281 ASP A CA 1
ATOM 2249 C C . ASP A 1 281 ? 4.214 -36.857 2.573 1.00 33.53 281 ASP A C 1
ATOM 2251 O O . ASP A 1 281 ? 4.741 -37.109 1.487 1.00 33.53 281 ASP A O 1
ATOM 2255 N N . ARG A 1 282 ? 4.888 -36.874 3.724 1.00 37.03 282 ARG A N 1
ATOM 2256 C CA . ARG A 1 282 ? 6.158 -37.565 3.870 1.00 37.03 282 ARG A CA 1
ATOM 2257 C C . ARG A 1 282 ? 5.887 -39.028 3.537 1.00 37.03 282 ARG A C 1
ATOM 2259 O O . ARG A 1 282 ? 5.204 -39.714 4.297 1.00 37.03 282 ARG A O 1
ATOM 2266 N N . ARG A 1 283 ? 6.438 -39.486 2.422 1.00 34.41 283 ARG A N 1
ATOM 2267 C CA . ARG A 1 283 ? 6.845 -40.874 2.242 1.00 34.41 283 ARG A CA 1
ATOM 2268 C C . ARG A 1 283 ? 8.339 -40.898 2.004 1.00 34.41 283 ARG A C 1
ATOM 2270 O O . ARG A 1 283 ? 8.813 -40.015 1.257 1.00 34.41 283 ARG A O 1
#

Radius of gyration: 19.13 Å; Cα contacts (8 Å, |Δi|>4): 600; chains: 1; bounding box: 43×62×54 Å

Secondary structure (DSSP, 8-state):
-EEEEEEEEEEETTTTEEEEEEEEEE-GGGTTT---EEEEEEEEEEETTEEEEEEEEEEEE-----SHHHHHHHHS---S-EEEEEEEEEEESSEEEEEEEEEEE----SSHHHHHHHHHHHHHHSPPSEEEEEES--GGG--PPPEEHHHHHHHHHHHHHHHHHHT--HHHH--EEEEEETTEEEEEEEEEEE--HHHHHHHHHTT--S-GGGEEEEEEEEEETT--EEEEEEEEEE--PPPTT-SSPPP---SEEEEEEETTEEEEEEEPPPPPPP-----

Sequence (283 aa):
MTTFVARHFTTDRRTGVRAYEFYAASFPDRARGLNRLGFLREAVVVTRTGIMETAQFGVISSEREDSMAKVEGVLDNDAELLPYSVIDTLITASVADSRVLQLLMSGQWDTAAELYDEVRPRWNSEEPTYTRHFSNDDPASGYETPLAFFSGLQVSMQAIANAVAAGEDPRDTQRYQPYIHNGRLLRFELRKIARDEKRAAEYARDGWLDNPEALRRLEYRLRDARGTEVDRFKLWVELRASSPGDPFPRPHLPVAYEYEPAGYLRLRAVRVPVAAPASSDRR

pLDDT: mean 80.62, std 15.5, range [30.62, 97.31]

Mean predicted aligned error: 8.27 Å

Solvent-accessible surface area (backbone atoms only — not comparable to full-atom values): 15475 Å² total; per-residue (Å²): 88,34,40,28,43,77,50,74,82,43,75,40,81,87,80,22,36,34,31,44,39,39,37,36,43,28,48,32,96,52,45,85,64,46,62,51,54,36,39,40,37,35,42,34,36,35,41,89,90,42,78,54,34,27,39,34,44,32,38,33,63,60,75,76,62,62,45,70,70,49,46,49,56,57,70,72,44,89,63,68,54,45,54,29,36,38,31,41,33,46,28,43,70,56,38,34,43,20,39,32,33,75,45,74,39,66,70,83,62,97,46,70,63,58,50,46,64,61,44,51,60,52,62,75,74,51,80,58,74,44,75,35,80,43,71,48,74,53,73,88,70,79,64,73,70,53,29,32,58,64,61,22,50,43,51,47,51,42,51,37,19,38,27,53,72,72,74,48,64,33,62,80,79,54,38,71,35,41,20,41,55,85,64,36,62,33,28,46,30,54,75,46,78,41,78,45,68,70,58,26,55,51,38,40,73,74,67,71,46,96,49,49,88,38,33,31,39,38,34,36,34,32,24,40,85,87,66,48,79,76,46,43,38,35,35,33,30,55,53,59,58,60,64,90,90,56,61,73,54,83,79,70,66,58,46,31,43,34,41,48,77,32,102,87,50,77,52,52,28,42,53,54,85,75,76,74,77,74,77,77,76,87,124